Protein AF-A0A6M3IL89-F1 (afdb_monomer_lite)

Organism: NCBI:txid1070528

Structure (mmCIF, N/CA/C/O backbone):
data_AF-A0A6M3IL89-F1
#
_entry.id   AF-A0A6M3IL89-F1
#
loop_
_atom_site.group_PDB
_atom_site.id
_atom_site.type_symbol
_atom_site.label_atom_id
_atom_site.label_alt_id
_atom_site.label_comp_id
_atom_site.label_asym_id
_atom_site.label_entity_id
_atom_site.label_seq_id
_atom_site.pdbx_PDB_ins_code
_atom_site.Cartn_x
_atom_site.Cartn_y
_atom_site.Cartn_z
_atom_site.occupancy
_atom_site.B_iso_or_equiv
_atom_site.auth_seq_id
_atom_site.auth_comp_id
_atom_site.auth_asym_id
_atom_site.auth_atom_id
_atom_site.pdbx_PDB_model_num
ATOM 1 N N . MET A 1 1 ? -26.749 -19.164 17.429 1.00 49.47 1 MET A N 1
ATOM 2 C CA . MET A 1 1 ? -26.258 -18.960 16.052 1.00 49.47 1 MET A CA 1
ATOM 3 C C . MET A 1 1 ? -25.104 -17.977 16.119 1.00 49.47 1 MET A C 1
ATOM 5 O O . MET A 1 1 ? -25.317 -16.843 16.537 1.00 49.47 1 MET A O 1
ATOM 9 N N . ALA A 1 2 ? -23.880 -18.426 15.843 1.00 52.12 2 ALA A N 1
ATOM 10 C CA . ALA A 1 2 ? -22.746 -17.516 15.725 1.00 52.12 2 ALA A CA 1
ATOM 11 C C . ALA A 1 2 ? -22.983 -16.638 14.490 1.00 52.12 2 ALA A C 1
ATOM 13 O O . ALA A 1 2 ? -23.273 -17.164 13.418 1.00 52.12 2 ALA A O 1
ATOM 14 N N . LYS A 1 3 ? -22.923 -15.312 14.641 1.00 61.16 3 LYS A N 1
ATOM 15 C CA . LYS A 1 3 ? -22.944 -14.414 13.483 1.00 61.16 3 LYS A CA 1
ATOM 16 C C . LYS A 1 3 ? -21.646 -14.664 12.723 1.00 61.16 3 LYS A C 1
ATOM 18 O O . LYS A 1 3 ? -20.590 -14.292 13.230 1.00 61.16 3 LYS A O 1
ATOM 23 N N . LYS A 1 4 ? -21.714 -15.339 11.571 1.00 75.06 4 LYS A N 1
ATOM 24 C CA . LYS A 1 4 ? -20.566 -15.442 10.667 1.00 75.06 4 LYS A CA 1
ATOM 25 C C . LYS A 1 4 ? -20.183 -14.013 10.288 1.00 75.06 4 LYS A C 1
ATOM 27 O O . LYS A 1 4 ? -21.009 -13.256 9.784 1.00 75.06 4 LYS A O 1
ATOM 32 N N . THR A 1 5 ? -18.976 -13.604 10.649 1.00 78.62 5 THR A N 1
ATOM 33 C CA . THR A 1 5 ? -18.450 -12.295 10.281 1.00 78.62 5 THR A CA 1
ATOM 34 C C . THR A 1 5 ? -17.926 -12.395 8.859 1.00 78.62 5 THR A C 1
ATOM 36 O O . THR A 1 5 ? -16.969 -13.122 8.636 1.00 78.62 5 THR A O 1
ATOM 39 N N . VAL A 1 6 ? -18.551 -11.683 7.924 1.00 86.69 6 VAL A N 1
ATOM 40 C CA . VAL A 1 6 ? -18.068 -11.553 6.539 1.00 86.69 6 VAL A CA 1
ATOM 41 C C . VAL A 1 6 ? -16.733 -10.818 6.527 1.00 86.69 6 VAL A C 1
ATOM 43 O O . VAL A 1 6 ? -16.578 -9.851 7.284 1.00 86.69 6 VAL A O 1
ATOM 46 N N . ASP A 1 7 ? -15.784 -11.228 5.693 1.00 93.56 7 ASP A N 1
ATOM 47 C CA . ASP A 1 7 ? -14.524 -10.510 5.547 1.00 93.56 7 ASP A CA 1
ATOM 48 C C . ASP A 1 7 ? -14.707 -9.215 4.751 1.00 93.56 7 ASP A C 1
ATOM 50 O O . ASP A 1 7 ? -15.444 -9.137 3.774 1.00 93.56 7 ASP A O 1
ATOM 54 N N . PHE A 1 8 ? -14.051 -8.140 5.195 1.00 92.00 8 PHE A N 1
ATOM 55 C CA . PHE A 1 8 ? -14.247 -6.818 4.585 1.00 92.00 8 PHE A CA 1
ATOM 56 C C . PHE A 1 8 ? -13.765 -6.773 3.128 1.00 92.00 8 PHE A C 1
ATOM 58 O O . PHE A 1 8 ? -14.339 -6.056 2.316 1.00 92.00 8 PHE A O 1
ATOM 65 N N . LYS A 1 9 ? -12.743 -7.569 2.794 1.00 93.44 9 LYS A N 1
ATOM 66 C CA . LYS A 1 9 ? -12.250 -7.718 1.420 1.00 93.44 9 LYS A CA 1
ATOM 67 C C . LYS A 1 9 ? -13.291 -8.381 0.515 1.00 93.44 9 LYS A C 1
ATOM 69 O O . LYS A 1 9 ? -13.553 -7.865 -0.564 1.00 93.44 9 LYS A O 1
ATOM 74 N N . GLU A 1 10 ? -13.924 -9.458 0.981 1.00 94.31 10 GLU A N 1
ATOM 75 C CA . GLU A 1 10 ? -14.990 -10.144 0.238 1.00 94.31 10 GLU A CA 1
ATOM 76 C C . GLU A 1 10 ? -16.178 -9.204 0.002 1.00 94.31 10 GLU A C 1
ATOM 78 O O . GLU A 1 10 ? -16.649 -9.071 -1.120 1.00 94.31 10 GLU A O 1
ATOM 83 N N . ALA A 1 11 ? -16.606 -8.463 1.031 1.00 94.38 11 ALA A N 1
ATOM 84 C CA . ALA A 1 11 ? -17.693 -7.491 0.903 1.00 94.38 11 ALA A CA 1
ATOM 85 C C . ALA A 1 11 ? -17.398 -6.387 -0.132 1.00 94.38 11 ALA A C 1
ATOM 87 O O . ALA A 1 11 ? -18.315 -5.936 -0.813 1.00 94.38 11 ALA A O 1
ATOM 88 N N . LYS A 1 12 ? -16.133 -5.962 -0.271 1.00 96.12 12 LYS A N 1
ATOM 89 C CA . LYS A 1 12 ? -15.718 -5.008 -1.312 1.00 96.12 12 LYS A CA 1
ATOM 90 C C . LYS A 1 12 ? -15.796 -5.611 -2.712 1.00 96.12 12 LYS A C 1
ATOM 92 O O . LYS A 1 12 ? -16.336 -4.949 -3.590 1.00 96.12 12 LYS A O 1
ATOM 97 N N . LYS A 1 13 ? -15.290 -6.838 -2.909 1.00 95.44 13 LYS A N 1
ATOM 98 C CA . LYS A 1 13 ? -15.376 -7.535 -4.206 1.00 95.44 13 LYS A CA 1
ATOM 99 C C . LYS A 1 13 ? -16.846 -7.672 -4.640 1.00 95.44 13 LYS A C 1
ATOM 101 O O . LYS A 1 13 ? -17.198 -7.268 -5.738 1.00 95.44 13 LYS A O 1
ATOM 106 N N . VAL A 1 14 ? -17.719 -8.104 -3.726 1.00 96.12 14 VAL A N 1
ATOM 107 C CA . VAL A 1 14 ? -19.165 -8.244 -3.988 1.00 96.12 14 VAL A CA 1
ATOM 108 C C . VAL A 1 14 ? -19.844 -6.903 -4.275 1.00 96.12 14 VAL A C 1
ATOM 110 O O . VAL A 1 14 ? -20.748 -6.837 -5.095 1.00 96.12 14 VAL A O 1
ATOM 113 N N . ALA A 1 15 ? -19.428 -5.817 -3.618 1.00 96.50 15 ALA A N 1
ATOM 114 C CA . ALA A 1 15 ? -19.984 -4.495 -3.896 1.00 96.50 15 ALA A CA 1
ATOM 115 C C . ALA A 1 15 ? -19.652 -3.998 -5.311 1.00 96.50 15 ALA A C 1
ATOM 117 O O . ALA A 1 15 ? -20.513 -3.380 -5.928 1.00 96.50 15 ALA A O 1
ATOM 118 N N . LYS A 1 16 ? -18.442 -4.278 -5.820 1.00 96.19 16 LYS A N 1
ATOM 119 C CA . LYS A 1 16 ? -18.069 -3.974 -7.211 1.00 96.19 16 LYS A CA 1
ATOM 120 C C . LYS A 1 16 ? -18.891 -4.808 -8.186 1.00 96.19 16 LYS A C 1
ATOM 122 O O . LYS A 1 16 ? -19.585 -4.239 -9.013 1.00 96.19 16 LYS A O 1
ATOM 127 N N . GLU A 1 17 ? -18.946 -6.120 -7.958 1.00 95.62 17 GLU A N 1
ATOM 128 C CA . GLU A 1 17 ? -19.741 -7.043 -8.775 1.00 95.62 17 GLU A CA 1
ATOM 129 C C . GLU A 1 17 ? -21.215 -6.610 -8.873 1.00 95.62 17 GLU A C 1
ATOM 131 O O . GLU A 1 17 ? -21.794 -6.615 -9.952 1.00 95.62 17 GLU A O 1
ATOM 136 N N . LEU A 1 18 ? -21.823 -6.167 -7.765 1.00 94.75 18 LEU A N 1
ATOM 137 C CA . LEU A 1 18 ? -23.198 -5.654 -7.780 1.00 94.75 18 LEU A CA 1
ATOM 138 C C . LEU A 1 18 ? -23.343 -4.306 -8.498 1.00 94.75 18 LEU A C 1
ATOM 140 O O . LEU A 1 18 ? -24.394 -4.060 -9.085 1.00 94.75 18 LEU A O 1
ATOM 144 N N . ASN A 1 19 ? -22.337 -3.430 -8.435 1.00 95.06 19 ASN A N 1
ATOM 145 C CA . ASN A 1 19 ? -22.356 -2.177 -9.189 1.00 95.06 19 ASN A CA 1
ATOM 146 C C . ASN A 1 19 ? -22.300 -2.456 -10.695 1.00 95.06 19 ASN A C 1
ATOM 148 O O . ASN A 1 19 ? -23.082 -1.857 -11.426 1.00 95.06 19 ASN A O 1
ATOM 152 N N . ASP A 1 20 ? -21.441 -3.386 -11.117 1.00 94.50 20 ASP A N 1
ATOM 153 C CA . ASP A 1 20 ? -21.245 -3.749 -12.524 1.00 94.50 20 ASP A CA 1
ATOM 154 C C . ASP A 1 20 ? -22.448 -4.516 -13.089 1.00 94.50 20 ASP A C 1
ATOM 156 O O . ASP A 1 20 ? -22.861 -4.294 -14.223 1.00 94.50 20 ASP A O 1
ATOM 160 N N . LEU A 1 21 ? -23.042 -5.412 -12.292 1.00 93.62 21 LEU A N 1
ATOM 161 C CA . LEU A 1 21 ? -24.176 -6.230 -12.723 1.00 93.62 21 LEU A CA 1
ATOM 162 C C . LEU A 1 21 ? -25.477 -5.426 -12.831 1.00 93.62 21 LEU A C 1
ATOM 164 O O . LEU A 1 21 ? -26.295 -5.686 -13.710 1.00 93.62 21 LEU A O 1
ATOM 168 N N . MET A 1 22 ? -25.702 -4.493 -11.902 1.00 91.69 22 MET A N 1
ATOM 169 C CA . MET A 1 22 ? -26.990 -3.805 -11.760 1.00 91.69 22 MET A CA 1
ATOM 170 C C . MET A 1 22 ? -26.962 -2.334 -12.190 1.00 91.69 22 MET A C 1
ATOM 172 O O . MET A 1 22 ? -27.992 -1.668 -12.062 1.00 91.69 22 MET A O 1
ATOM 176 N N . ASP A 1 23 ? -25.814 -1.816 -12.641 1.00 92.81 23 ASP A N 1
ATOM 177 C CA . ASP A 1 23 ? -25.603 -0.404 -12.992 1.00 92.81 23 ASP A CA 1
ATOM 178 C C . ASP A 1 23 ? -26.164 0.554 -11.915 1.00 92.81 23 ASP A C 1
ATOM 180 O O . ASP A 1 23 ? -26.938 1.477 -12.192 1.00 92.81 23 ASP A O 1
ATOM 184 N N . LEU A 1 24 ? -25.843 0.294 -10.639 1.00 91.19 24 LEU A N 1
ATOM 185 C CA . LEU A 1 24 ? -26.441 1.015 -9.507 1.00 91.19 24 LEU A CA 1
ATOM 186 C C . LEU A 1 24 ? -26.101 2.517 -9.541 1.00 91.19 24 LEU A C 1
ATOM 188 O O . LEU A 1 24 ? -24.934 2.897 -9.472 1.00 91.19 24 LEU A O 1
ATOM 192 N N . ASP A 1 25 ? -27.128 3.378 -9.527 1.00 89.56 25 ASP A N 1
ATOM 193 C CA . ASP A 1 25 ? -26.991 4.837 -9.383 1.00 89.56 25 ASP A CA 1
ATOM 194 C C . ASP A 1 25 ? -27.765 5.354 -8.144 1.00 89.56 25 ASP A C 1
ATOM 196 O O . ASP A 1 25 ? -29.004 5.381 -8.149 1.00 89.56 25 ASP A O 1
ATOM 200 N N . PRO A 1 26 ? -27.082 5.761 -7.049 1.00 90.06 26 PRO A N 1
ATOM 201 C CA . PRO A 1 26 ? -25.628 5.859 -6.896 1.00 90.06 26 PRO A CA 1
ATOM 202 C C . PRO A 1 26 ? -24.955 4.509 -6.606 1.00 90.06 26 PRO A C 1
ATOM 204 O O . PRO A 1 26 ? -25.491 3.690 -5.853 1.00 90.06 26 PRO A O 1
ATOM 207 N N . ALA A 1 27 ? -23.732 4.339 -7.114 1.00 95.38 27 ALA A N 1
ATOM 208 C CA . ALA A 1 27 ? -22.911 3.156 -6.877 1.00 95.38 27 ALA A CA 1
ATOM 209 C C . ALA A 1 27 ? -22.608 2.941 -5.383 1.00 95.38 27 ALA A C 1
ATOM 211 O O . ALA A 1 27 ? -22.459 3.887 -4.594 1.00 95.38 27 ALA A O 1
ATOM 212 N N . ILE A 1 28 ? -22.470 1.675 -4.986 1.00 94.50 28 ILE A N 1
ATOM 213 C CA . ILE A 1 28 ? -22.068 1.296 -3.633 1.00 94.50 28 ILE A CA 1
ATOM 214 C C . ILE A 1 28 ? -20.623 1.739 -3.418 1.00 94.50 28 ILE A C 1
ATOM 216 O O . ILE A 1 28 ? -19.694 1.247 -4.057 1.00 94.50 28 ILE A O 1
ATOM 220 N N . LYS A 1 29 ? -20.416 2.641 -2.458 1.00 95.62 29 LYS A N 1
ATOM 221 C CA . LYS A 1 29 ? -19.081 3.124 -2.098 1.00 95.62 29 LYS A CA 1
ATOM 222 C C . LYS A 1 29 ? -18.306 2.025 -1.379 1.00 95.62 29 LYS A C 1
ATOM 224 O O . LYS A 1 29 ? -18.664 1.663 -0.261 1.00 95.62 29 LYS A O 1
ATOM 229 N N . VAL A 1 30 ? -17.218 1.533 -1.966 1.00 93.50 30 VAL A N 1
ATOM 230 C CA . VAL A 1 30 ? -16.356 0.504 -1.348 1.00 93.50 30 VAL A CA 1
ATOM 231 C C . VAL A 1 30 ? -15.459 1.053 -0.235 1.00 93.50 30 VAL A C 1
ATOM 233 O O . VAL A 1 30 ? -14.959 0.295 0.593 1.00 93.50 30 VAL A O 1
ATOM 236 N N . THR A 1 31 ? -15.267 2.370 -0.171 1.00 92.25 31 THR A N 1
ATOM 237 C CA . THR A 1 31 ? -14.406 3.045 0.817 1.00 92.25 31 THR A CA 1
ATOM 238 C C . THR A 1 31 ? -15.062 3.219 2.189 1.00 92.25 31 THR A C 1
ATOM 240 O O . THR A 1 31 ? -14.385 3.551 3.162 1.00 92.25 31 THR A O 1
ATOM 243 N N . GLN A 1 32 ? -16.370 2.972 2.301 1.00 92.19 32 GLN A N 1
ATOM 244 C CA . GLN A 1 32 ? -17.102 3.154 3.553 1.00 92.19 32 GLN A CA 1
ATOM 245 C C . GLN A 1 32 ? -16.805 2.058 4.592 1.00 92.19 32 GLN A C 1
ATOM 247 O O . GLN A 1 32 ? -16.271 0.988 4.293 1.00 92.19 32 GLN A O 1
ATOM 252 N N . GLY A 1 33 ? -17.171 2.321 5.849 1.00 93.81 33 GLY A N 1
ATOM 253 C CA . GLY A 1 33 ? -16.990 1.363 6.938 1.00 93.81 33 GLY A CA 1
ATOM 254 C C . GLY A 1 33 ? -17.770 0.062 6.712 1.00 93.81 33 GLY A C 1
ATOM 255 O O . GLY A 1 33 ? -18.850 0.062 6.126 1.00 93.81 33 GLY A O 1
ATOM 256 N N . LYS A 1 34 ? -17.250 -1.055 7.240 1.00 92.38 34 LYS A N 1
ATOM 257 C CA . LYS A 1 34 ? -17.831 -2.407 7.095 1.00 92.38 34 LYS A CA 1
ATOM 258 C C . LYS A 1 34 ? -19.333 -2.475 7.392 1.00 92.38 34 LYS A C 1
ATOM 260 O O . LYS A 1 34 ? -20.067 -3.173 6.699 1.00 92.38 34 LYS A O 1
ATOM 265 N N . ASP A 1 35 ? -19.788 -1.774 8.426 1.00 93.38 35 ASP A N 1
ATOM 266 C CA . ASP A 1 35 ? -21.198 -1.784 8.820 1.00 93.38 35 ASP A CA 1
ATOM 267 C C . ASP A 1 35 ? -22.102 -1.066 7.813 1.00 93.38 35 ASP A C 1
ATOM 269 O O . ASP A 1 35 ? -23.240 -1.490 7.618 1.00 93.38 35 ASP A O 1
ATOM 273 N N . ASP A 1 36 ? -21.620 0.002 7.179 1.00 95.56 36 ASP A N 1
ATOM 274 C CA . ASP A 1 36 ? -22.390 0.754 6.187 1.00 95.56 36 ASP A CA 1
ATOM 275 C C . ASP A 1 36 ? -22.360 0.051 4.827 1.00 95.56 36 ASP A C 1
ATOM 277 O O . ASP A 1 36 ? -23.415 -0.131 4.221 1.00 95.56 36 ASP A O 1
ATOM 281 N N . LEU A 1 37 ? -21.210 -0.524 4.452 1.00 95.38 37 LEU A N 1
ATOM 282 C CA . LEU A 1 37 ? -21.082 -1.386 3.276 1.00 95.38 37 LEU A CA 1
ATOM 283 C C . LEU A 1 37 ? -22.073 -2.559 3.338 1.00 95.38 37 LEU A C 1
ATOM 285 O O . LEU A 1 37 ? -22.815 -2.803 2.394 1.00 95.38 37 LEU A O 1
ATOM 289 N N . ASN A 1 38 ? -22.172 -3.235 4.487 1.00 93.75 38 ASN A N 1
ATOM 290 C CA . ASN A 1 38 ? -23.130 -4.328 4.677 1.00 93.75 38 ASN A CA 1
ATOM 291 C C . ASN A 1 38 ? -24.597 -3.872 4.586 1.00 93.75 38 ASN A C 1
ATOM 293 O O . ASN A 1 38 ? -25.453 -4.649 4.159 1.00 93.75 38 ASN A O 1
ATOM 297 N N . LYS A 1 39 ? -24.922 -2.642 5.010 1.00 95.25 39 LYS A N 1
ATOM 298 C CA . LYS A 1 39 ? -26.283 -2.100 4.861 1.00 95.25 39 LYS A CA 1
ATOM 299 C C . LYS A 1 39 ? -26.603 -1.836 3.399 1.00 95.25 39 LYS A C 1
ATOM 301 O O . LYS A 1 39 ? -27.725 -2.120 2.991 1.00 95.25 39 LYS A O 1
ATOM 306 N N . ASP A 1 40 ? -25.657 -1.297 2.642 1.00 96.44 40 ASP A N 1
ATOM 307 C CA . ASP A 1 40 ? -25.861 -0.982 1.230 1.00 96.44 40 ASP A CA 1
ATOM 308 C C . ASP A 1 40 ? -25.914 -2.248 0.376 1.00 96.44 40 ASP A C 1
ATOM 310 O O . ASP A 1 40 ? -26.862 -2.394 -0.389 1.00 96.44 40 ASP A O 1
ATOM 314 N N . LEU A 1 41 ? -25.039 -3.230 0.627 1.00 95.75 41 LEU A N 1
ATOM 315 C CA . LEU A 1 41 ? -25.140 -4.575 0.046 1.00 95.75 41 LEU A CA 1
ATOM 316 C C . LEU A 1 41 ? -26.518 -5.195 0.297 1.00 95.75 41 LEU A C 1
ATOM 318 O O . LEU A 1 41 ? -27.131 -5.757 -0.602 1.00 95.75 41 LEU A O 1
ATOM 322 N N . LYS A 1 42 ? -27.054 -5.050 1.515 1.00 95.50 42 LYS A N 1
ATOM 323 C CA . LYS A 1 42 ? -28.384 -5.565 1.852 1.00 95.50 42 LYS A CA 1
ATOM 324 C C . LYS A 1 42 ? -29.521 -4.832 1.134 1.00 95.50 42 LYS A C 1
ATOM 326 O O . LYS A 1 42 ? -30.548 -5.449 0.869 1.00 95.50 42 LYS A O 1
ATOM 331 N N . LYS A 1 43 ? -29.376 -3.530 0.863 1.00 95.25 43 LYS A N 1
ATOM 332 C CA . LYS A 1 43 ? -30.353 -2.768 0.068 1.00 95.25 43 LYS A CA 1
ATOM 333 C C . LYS A 1 43 ? -30.286 -3.181 -1.398 1.00 95.25 43 LYS A C 1
ATOM 335 O O . LYS A 1 43 ? -31.332 -3.474 -1.959 1.00 95.25 43 LYS A O 1
ATOM 340 N N . ALA A 1 44 ? -29.082 -3.232 -1.970 1.00 95.31 44 ALA A N 1
ATOM 341 C CA . ALA A 1 44 ? -28.837 -3.640 -3.351 1.00 95.31 44 ALA A CA 1
ATOM 342 C C . ALA A 1 44 ? -29.370 -5.050 -3.606 1.00 95.31 44 ALA A C 1
ATOM 344 O O . ALA A 1 44 ? -30.128 -5.269 -4.541 1.00 95.31 44 ALA A O 1
ATOM 345 N N . ALA A 1 45 ? -29.119 -5.972 -2.677 1.00 94.31 45 ALA A N 1
ATOM 346 C CA . ALA A 1 45 ? -29.612 -7.331 -2.802 1.00 94.31 45 ALA A CA 1
ATOM 347 C C . ALA A 1 45 ? -31.140 -7.473 -2.703 1.00 94.31 45 ALA A C 1
ATOM 349 O O . ALA A 1 45 ? -31.676 -8.526 -3.023 1.00 94.31 45 ALA A O 1
ATOM 350 N N . GLY A 1 46 ? -31.856 -6.431 -2.268 1.00 93.31 46 GLY A N 1
ATOM 351 C CA . GLY A 1 46 ? -33.317 -6.381 -2.344 1.00 93.31 46 GLY A CA 1
ATOM 352 C C . GLY A 1 46 ? -33.856 -6.087 -3.747 1.00 93.31 46 GLY A C 1
ATOM 353 O O . GLY A 1 46 ? -35.063 -6.200 -3.948 1.00 93.31 46 GLY A O 1
ATOM 354 N N . PHE A 1 47 ? -32.990 -5.692 -4.681 1.00 93.56 47 PHE A N 1
ATOM 355 C CA . PHE A 1 47 ? -33.321 -5.454 -6.086 1.00 93.56 47 PHE A CA 1
ATOM 356 C C . PHE A 1 47 ? -32.911 -6.613 -7.000 1.00 93.56 47 PHE A C 1
ATOM 358 O O . PHE A 1 47 ? -33.283 -6.587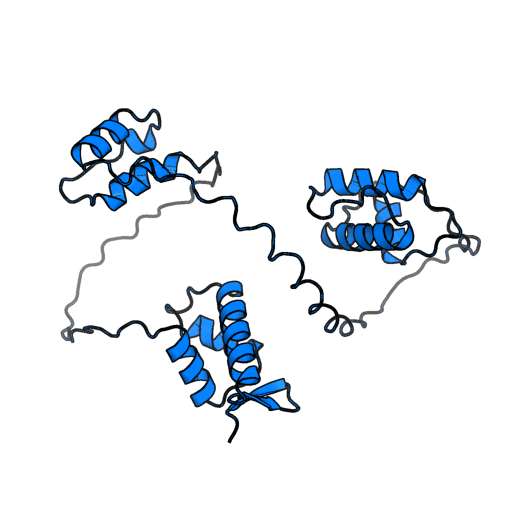 -8.165 1.00 93.56 47 PHE A O 1
ATOM 365 N N . LEU A 1 48 ? -32.162 -7.594 -6.484 1.00 92.00 48 LEU A N 1
ATOM 366 C CA . LEU A 1 48 ? -31.754 -8.771 -7.246 1.00 92.00 48 LEU A CA 1
ATOM 367 C C . LEU A 1 48 ? -32.959 -9.662 -7.549 1.00 92.00 48 LEU A C 1
ATOM 369 O O . LEU A 1 48 ? -33.749 -9.989 -6.656 1.00 92.00 48 LEU A O 1
ATOM 373 N N . GLU A 1 49 ? -33.061 -10.094 -8.798 1.00 89.75 49 GLU A N 1
ATOM 374 C CA . GLU A 1 49 ? -33.978 -11.134 -9.234 1.00 89.75 49 GLU A CA 1
ATOM 375 C C . GLU A 1 49 ? -33.297 -12.513 -9.124 1.00 89.75 49 GLU A C 1
ATOM 377 O O . GLU A 1 49 ? -32.081 -12.625 -9.269 1.00 89.75 49 GLU A O 1
ATOM 382 N N . PRO A 1 50 ? -34.044 -13.608 -8.888 1.00 85.44 50 PRO A N 1
ATOM 383 C CA . PRO A 1 50 ? -33.462 -14.956 -8.828 1.00 85.44 50 PRO A CA 1
ATOM 384 C C . PRO A 1 50 ? -32.758 -15.392 -10.124 1.00 85.44 50 PRO A C 1
ATOM 386 O O . PRO A 1 50 ? -31.955 -16.323 -10.109 1.00 85.44 50 PRO A O 1
ATOM 389 N N . SER A 1 51 ? -33.084 -14.743 -11.245 1.00 86.19 51 SER A N 1
ATOM 390 C CA . SER A 1 51 ? -32.442 -14.942 -12.545 1.00 86.19 51 SER A CA 1
ATOM 391 C C . SER A 1 51 ? -31.087 -14.257 -12.681 1.00 86.19 51 SER A C 1
ATOM 393 O O . SER A 1 51 ? -30.387 -14.539 -13.649 1.00 86.19 51 SER A O 1
ATOM 395 N N . ASP A 1 52 ? -30.725 -13.364 -11.758 1.00 90.62 52 ASP A N 1
ATOM 396 C CA . ASP A 1 52 ? -29.466 -12.637 -11.837 1.00 90.62 52 ASP A CA 1
ATOM 397 C C . ASP A 1 52 ? -28.287 -13.576 -11.546 1.00 90.62 52 ASP A C 1
ATOM 399 O O . ASP A 1 52 ? -28.236 -14.307 -10.544 1.00 90.62 52 ASP A O 1
ATOM 403 N N . GLU A 1 53 ? -27.316 -13.567 -12.457 1.00 90.94 53 GLU A N 1
ATOM 404 C CA . GLU A 1 53 ? -26.099 -14.358 -12.340 1.00 90.94 53 GLU A CA 1
ATOM 405 C C . GLU A 1 53 ? -25.144 -13.670 -11.361 1.00 90.94 53 GLU A C 1
ATOM 407 O O . GLU A 1 53 ? -24.621 -12.592 -11.619 1.00 90.94 53 GLU A O 1
ATOM 412 N N . LEU A 1 54 ? -24.933 -14.310 -10.212 1.00 91.44 54 LEU A N 1
ATOM 413 C CA . LEU A 1 54 ? -24.033 -13.849 -9.157 1.00 91.44 54 LEU A CA 1
ATOM 414 C C . LEU A 1 54 ? -22.977 -14.907 -8.906 1.00 91.44 54 LEU A C 1
ATOM 416 O O . LEU A 1 54 ? -23.292 -16.103 -8.855 1.00 91.44 54 LEU A O 1
ATOM 420 N N . SER A 1 55 ? -21.755 -14.464 -8.637 1.00 92.56 55 SER A N 1
ATOM 421 C CA . SER A 1 55 ? -20.666 -15.329 -8.219 1.00 92.56 55 SER A CA 1
ATOM 422 C C . SER A 1 55 ? -21.037 -16.123 -6.960 1.00 92.56 55 SER A C 1
ATOM 424 O O . SER A 1 55 ? -21.777 -15.672 -6.075 1.00 92.56 55 SER A O 1
ATOM 426 N N . LYS A 1 56 ? -20.474 -17.333 -6.829 1.00 91.38 56 LYS A N 1
ATOM 427 C CA . LYS A 1 56 ? -20.648 -18.175 -5.627 1.00 91.38 56 LYS A CA 1
ATOM 428 C C . LYS A 1 56 ? -20.243 -17.425 -4.351 1.00 91.38 56 LYS A C 1
ATOM 430 O O . LYS A 1 56 ? -20.850 -17.602 -3.293 1.00 91.38 56 LYS A O 1
ATOM 435 N N . MET A 1 57 ? -19.235 -16.558 -4.461 1.00 90.31 57 MET A N 1
ATOM 436 C CA . MET A 1 57 ? -18.783 -15.685 -3.381 1.00 90.31 57 MET A CA 1
ATOM 437 C C . MET A 1 57 ? -19.857 -14.656 -3.005 1.00 90.31 57 MET A C 1
ATOM 439 O O . MET A 1 57 ? -20.191 -14.553 -1.823 1.00 90.31 57 MET A O 1
ATOM 443 N N . ALA A 1 58 ? -20.441 -13.942 -3.974 1.00 93.94 58 ALA A N 1
ATOM 444 C CA . ALA A 1 58 ? -21.507 -12.971 -3.730 1.00 93.94 58 ALA A CA 1
ATOM 445 C C . ALA A 1 58 ? -22.711 -13.606 -3.030 1.00 93.94 58 ALA A C 1
ATOM 447 O O . ALA A 1 58 ? -23.149 -13.106 -1.989 1.00 93.94 58 ALA A O 1
ATOM 448 N N . ARG A 1 59 ? -23.175 -14.769 -3.504 1.00 91.81 59 ARG A N 1
ATOM 449 C CA . ARG A 1 59 ? -24.274 -15.519 -2.867 1.00 91.81 59 ARG A CA 1
ATOM 450 C C . ARG A 1 59 ? -23.952 -15.885 -1.417 1.00 91.81 59 ARG A C 1
ATOM 452 O O . ARG A 1 59 ? -24.763 -15.650 -0.516 1.00 91.81 59 ARG A O 1
ATOM 459 N N . ARG A 1 60 ? -22.737 -16.380 -1.154 1.00 90.56 60 ARG A N 1
ATOM 460 C CA . ARG A 1 60 ? -22.271 -16.730 0.200 1.00 90.56 60 ARG A CA 1
ATOM 461 C C . ARG A 1 60 ? -22.218 -15.513 1.128 1.00 90.56 60 ARG A C 1
ATOM 463 O O . ARG A 1 60 ? -22.659 -15.601 2.277 1.00 90.56 60 ARG A O 1
ATOM 470 N N . VAL A 1 61 ? -21.697 -14.385 0.648 1.00 92.38 61 VAL A N 1
ATOM 471 C CA . VAL A 1 61 ? -21.585 -13.134 1.413 1.00 92.38 61 VAL A CA 1
ATOM 472 C C . VAL A 1 61 ? -22.967 -12.556 1.724 1.00 92.38 61 VAL A C 1
ATOM 474 O O . VAL A 1 61 ? -23.251 -12.236 2.881 1.00 92.38 61 VAL A O 1
ATOM 477 N N . LEU A 1 62 ? -23.858 -12.483 0.734 1.00 92.88 62 LEU A N 1
ATOM 478 C CA . LEU A 1 62 ? -25.228 -11.994 0.906 1.00 92.88 62 LEU A CA 1
ATOM 479 C C . LEU A 1 62 ? -26.019 -12.871 1.888 1.00 92.88 62 LEU A C 1
ATOM 481 O O . LEU A 1 62 ? -26.669 -12.350 2.802 1.00 92.88 62 LEU A O 1
ATOM 485 N N . THR A 1 63 ? -25.859 -14.192 1.800 1.00 91.06 63 THR A N 1
ATOM 486 C CA . THR A 1 63 ? -26.440 -15.149 2.753 1.00 91.06 63 THR A CA 1
ATOM 487 C C . THR A 1 63 ? -25.906 -14.933 4.171 1.00 91.06 63 THR A C 1
ATOM 489 O O . THR A 1 63 ? -26.673 -14.915 5.137 1.00 91.06 63 THR A O 1
ATOM 492 N N . ALA A 1 64 ? -24.603 -14.678 4.331 1.00 91.56 64 ALA A N 1
ATOM 493 C CA . ALA A 1 64 ? -23.999 -14.384 5.633 1.00 91.56 64 ALA A CA 1
ATOM 494 C C . ALA A 1 64 ? -24.493 -13.055 6.247 1.00 91.56 64 ALA A C 1
ATOM 496 O O . ALA A 1 64 ? -24.598 -12.945 7.472 1.00 91.56 64 ALA A O 1
ATOM 497 N N . ILE A 1 65 ? -24.858 -12.071 5.416 1.00 91.00 65 ILE A N 1
ATOM 498 C CA . ILE A 1 65 ? -25.495 -10.801 5.827 1.00 91.00 65 ILE A CA 1
ATOM 499 C C . ILE A 1 65 ? -26.999 -10.998 6.147 1.00 91.00 65 ILE A C 1
ATOM 501 O O . ILE A 1 65 ? -27.658 -10.132 6.743 1.00 91.00 65 ILE A O 1
ATOM 505 N N . GLY A 1 66 ? -27.544 -12.177 5.836 1.00 89.88 66 GLY A N 1
ATOM 506 C CA . GLY A 1 66 ? -28.927 -12.562 6.095 1.00 89.88 66 GLY A CA 1
ATOM 507 C C . GLY A 1 66 ? -29.893 -12.108 5.004 1.00 89.88 66 GLY A C 1
ATOM 508 O O . GLY A 1 66 ? -31.043 -11.789 5.316 1.00 89.88 66 GLY A O 1
ATOM 509 N N . VAL A 1 67 ? -29.422 -12.015 3.761 1.00 89.81 67 VAL A N 1
ATOM 510 C CA . VAL A 1 67 ? -30.269 -11.942 2.567 1.00 89.81 67 VAL A CA 1
ATOM 511 C C . VAL A 1 67 ? -30.647 -13.371 2.185 1.00 89.81 67 VAL A C 1
ATOM 513 O O . VAL A 1 67 ? -29.794 -14.252 2.186 1.00 89.81 67 VAL A O 1
ATOM 516 N N . LYS A 1 68 ? -31.929 -13.614 1.913 1.00 86.50 68 LYS A N 1
ATOM 517 C CA . LYS A 1 68 ? -32.393 -14.891 1.369 1.00 86.50 68 LYS A CA 1
ATOM 518 C C . LYS A 1 68 ? -32.445 -14.747 -0.143 1.00 86.50 68 LYS A C 1
ATOM 520 O O . LYS A 1 68 ? -33.311 -14.027 -0.629 1.00 86.50 68 LYS A O 1
ATOM 525 N N . LEU A 1 69 ? -31.504 -15.369 -0.835 1.00 82.94 69 LEU A N 1
ATOM 526 C CA . LEU A 1 69 ? -31.591 -15.580 -2.272 1.00 82.94 69 LEU A CA 1
ATOM 527 C C . LEU A 1 69 ? -32.290 -16.930 -2.447 1.00 82.94 69 LEU A C 1
ATOM 529 O O . LEU A 1 69 ? -31.920 -17.888 -1.773 1.00 82.94 69 LEU A O 1
ATOM 533 N N . GLU A 1 70 ? -33.361 -16.981 -3.233 1.00 75.00 70 GLU A N 1
ATOM 534 C CA . GLU A 1 70 ? -33.947 -18.263 -3.630 1.00 75.00 70 GLU A CA 1
ATOM 535 C C . GLU A 1 70 ? -32.985 -18.870 -4.650 1.00 75.00 70 GLU A C 1
ATOM 537 O O . GLU A 1 70 ? -32.922 -18.405 -5.788 1.00 75.00 70 GLU A O 1
ATOM 542 N N . ASP A 1 71 ? -32.164 -19.830 -4.220 1.00 68.25 71 ASP A N 1
ATOM 543 C CA . ASP A 1 71 ? -31.287 -20.551 -5.133 1.00 68.25 71 ASP A CA 1
ATOM 544 C C . ASP A 1 71 ? -32.167 -21.427 -6.045 1.00 68.25 71 ASP A C 1
ATOM 546 O O . ASP A 1 71 ? -32.895 -22.289 -5.547 1.00 68.25 71 ASP A O 1
ATOM 550 N N . PRO A 1 72 ? -32.139 -21.227 -7.378 1.00 60.50 72 PRO A N 1
ATOM 551 C CA . PRO A 1 72 ? -32.975 -21.995 -8.302 1.00 60.50 72 PRO A CA 1
ATOM 552 C C . PRO A 1 72 ? -32.601 -23.488 -8.367 1.00 60.50 72 PRO A C 1
ATOM 554 O O . PRO A 1 72 ? -33.346 -24.264 -8.960 1.00 60.50 72 PRO A O 1
ATOM 557 N N . ASP A 1 73 ? -31.484 -23.883 -7.748 1.00 61.28 73 ASP A N 1
ATOM 558 C CA . ASP A 1 73 ? -30.942 -25.246 -7.753 1.00 61.28 73 ASP A CA 1
ATOM 559 C C . ASP A 1 73 ? -31.157 -26.014 -6.427 1.00 61.28 73 ASP A 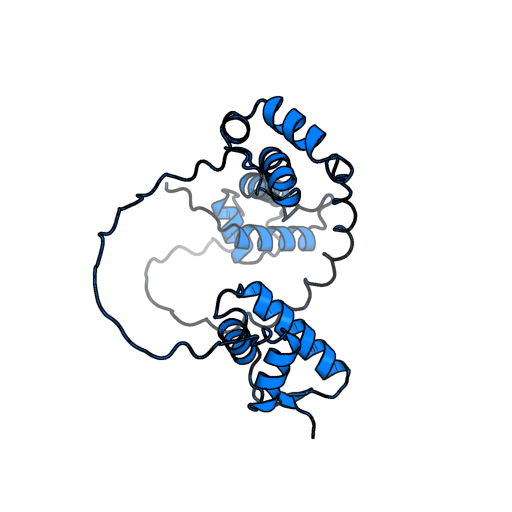C 1
ATOM 561 O O . ASP A 1 73 ? -30.709 -27.151 -6.298 1.00 61.28 73 ASP A O 1
ATOM 565 N N . GLU A 1 74 ? -31.852 -25.451 -5.429 1.00 54.62 74 GLU A N 1
ATOM 566 C CA . GLU A 1 74 ? -32.005 -26.063 -4.090 1.00 54.62 74 GLU A CA 1
ATOM 567 C C . GLU A 1 74 ? -33.180 -27.072 -3.987 1.00 54.62 74 GLU A C 1
ATOM 569 O O . GLU A 1 74 ? -33.898 -27.121 -2.989 1.00 54.62 74 GLU A O 1
ATOM 574 N N . ASP A 1 75 ? -33.381 -27.896 -5.023 1.00 49.75 75 ASP A N 1
ATOM 575 C CA . ASP A 1 75 ? -34.342 -29.020 -5.040 1.00 49.75 75 ASP A CA 1
ATOM 576 C C . ASP A 1 75 ? -33.638 -30.383 -5.260 1.00 49.75 75 ASP A C 1
ATOM 578 O O . ASP A 1 75 ? -34.226 -31.337 -5.774 1.00 49.75 75 ASP A O 1
ATOM 582 N N . GLU A 1 76 ? -32.372 -30.508 -4.840 1.00 43.12 76 GLU A N 1
ATOM 583 C CA . GLU A 1 76 ? -31.724 -31.803 -4.586 1.00 43.12 76 GLU A CA 1
ATOM 584 C C . GLU A 1 76 ? -31.238 -31.878 -3.124 1.00 43.12 76 GLU A C 1
ATOM 586 O O . GLU A 1 76 ? -30.571 -30.963 -2.642 1.00 43.12 76 GLU A O 1
ATOM 591 N N . PRO A 1 77 ? -31.621 -32.928 -2.372 1.00 46.19 77 PRO A N 1
ATOM 592 C CA . PRO A 1 77 ? -31.455 -32.972 -0.925 1.00 46.19 77 PRO A CA 1
ATOM 593 C C . PRO A 1 77 ? -29.992 -33.106 -0.491 1.00 46.19 77 PRO A C 1
ATOM 595 O O . PRO A 1 77 ? -29.232 -33.889 -1.055 1.00 46.19 77 PRO A O 1
ATOM 598 N N . GLU A 1 78 ? -29.673 -32.387 0.591 1.00 48.62 78 GLU A N 1
ATOM 599 C CA . GLU A 1 78 ? -28.484 -32.517 1.438 1.00 48.62 78 GLU A CA 1
ATOM 600 C C . GLU A 1 78 ? -28.105 -33.993 1.691 1.00 48.62 78 GLU A C 1
ATOM 602 O O . GLU A 1 78 ? -28.754 -34.678 2.486 1.00 48.62 78 GLU A O 1
ATOM 607 N N . GLU A 1 79 ? -27.019 -34.475 1.080 1.00 44.03 79 GLU A N 1
ATOM 608 C CA . GLU A 1 79 ? -26.225 -35.566 1.654 1.00 44.03 79 GLU A CA 1
ATOM 609 C C . GLU A 1 79 ? -25.018 -34.971 2.390 1.00 44.03 79 GLU A C 1
ATOM 611 O O . GLU A 1 79 ? -24.143 -34.324 1.814 1.00 44.03 79 GLU A O 1
ATOM 616 N N . GLU A 1 80 ? -25.031 -35.168 3.710 1.00 45.06 80 GLU A N 1
ATOM 617 C CA . GLU A 1 80 ? -23.902 -34.985 4.616 1.00 45.06 80 GLU A CA 1
ATOM 618 C C . GLU A 1 80 ? -22.715 -35.890 4.237 1.00 45.06 80 GLU A C 1
ATOM 620 O O . GLU A 1 80 ? -22.909 -37.059 3.924 1.00 45.06 80 GLU A O 1
ATOM 625 N N . GLU A 1 81 ? -21.512 -35.338 4.435 1.00 36.12 81 GLU A N 1
ATOM 626 C CA . GLU A 1 81 ? -20.186 -35.949 4.683 1.00 36.12 81 GLU A CA 1
ATOM 627 C C . GLU A 1 81 ? -19.146 -35.473 3.656 1.00 36.12 81 GLU A C 1
ATOM 629 O O . GLU A 1 81 ? -19.229 -35.753 2.471 1.00 36.12 81 GLU A O 1
ATOM 634 N N . ALA A 1 82 ? -18.281 -34.525 4.019 1.00 40.31 82 ALA A N 1
ATOM 635 C CA . ALA A 1 82 ? -17.073 -34.671 4.840 1.00 40.31 82 ALA A CA 1
ATOM 636 C C . ALA A 1 82 ? -15.823 -34.956 3.987 1.00 40.31 82 ALA A C 1
ATOM 638 O O . ALA A 1 82 ? -15.794 -35.875 3.182 1.00 40.31 82 ALA A O 1
ATOM 639 N N . GLU A 1 83 ? -14.790 -34.172 4.300 1.00 39.03 83 GLU A N 1
ATOM 640 C CA . GLU A 1 83 ? -13.365 -34.369 4.007 1.00 39.03 83 GLU A CA 1
ATOM 641 C C . GLU A 1 83 ? -12.800 -34.024 2.613 1.00 39.03 83 GLU A C 1
ATOM 643 O O . GLU A 1 83 ? -13.253 -34.473 1.571 1.00 39.03 83 GLU A O 1
ATOM 648 N N . GLU A 1 84 ? -11.721 -33.233 2.705 1.00 41.09 84 GLU A N 1
ATOM 649 C CA . GLU A 1 84 ? -10.544 -33.163 1.829 1.00 41.09 84 GLU A CA 1
ATOM 650 C C . GLU A 1 84 ? -10.699 -32.699 0.370 1.00 41.09 84 GLU A C 1
ATOM 652 O O . GLU A 1 84 ? -10.939 -33.476 -0.546 1.00 41.09 84 GLU A O 1
ATOM 657 N N . ALA A 1 85 ? -10.385 -31.415 0.167 1.00 37.84 85 ALA A N 1
ATOM 658 C CA . ALA A 1 85 ? -9.517 -30.935 -0.915 1.00 37.84 85 ALA A CA 1
ATOM 659 C C . ALA A 1 85 ? -8.951 -29.562 -0.490 1.00 37.84 85 ALA A C 1
ATOM 661 O O . ALA A 1 85 ? -9.569 -28.519 -0.683 1.00 37.84 85 ALA A O 1
ATOM 662 N N . GLU A 1 86 ? -7.906 -29.555 0.346 1.00 40.44 86 GLU A N 1
ATOM 663 C CA . GLU A 1 86 ? -6.596 -29.028 -0.070 1.00 40.44 86 GLU A CA 1
ATOM 664 C C . GLU A 1 86 ? -6.329 -29.249 -1.566 1.00 40.44 86 GLU A C 1
ATOM 666 O O . GLU A 1 86 ? -6.223 -30.390 -1.992 1.00 40.44 86 GLU A O 1
ATOM 671 N N . GLU A 1 87 ? -6.246 -28.142 -2.310 1.00 38.00 87 GLU A N 1
ATOM 672 C CA . GLU A 1 87 ? -5.556 -27.905 -3.597 1.00 38.00 87 GLU A CA 1
ATOM 673 C C . GLU A 1 87 ? -6.423 -27.025 -4.505 1.00 38.00 87 GLU A C 1
ATOM 675 O O . GLU A 1 87 ? -7.197 -27.519 -5.312 1.00 38.00 87 GLU A O 1
ATOM 680 N N . GLU A 1 88 ? -6.293 -25.709 -4.330 1.00 37.09 88 GLU A N 1
ATOM 681 C CA . GLU A 1 88 ? -6.401 -24.688 -5.387 1.00 37.09 88 GLU A CA 1
ATOM 682 C C . GLU A 1 88 ? -5.866 -23.367 -4.786 1.00 37.09 88 GLU A C 1
ATOM 684 O O . GLU A 1 88 ? -6.583 -22.409 -4.510 1.00 37.09 88 GLU A O 1
ATOM 689 N N . GLU A 1 89 ? -4.569 -23.376 -4.454 1.00 42.00 89 GLU A N 1
ATOM 690 C CA . GLU A 1 89 ? -3.734 -22.169 -4.494 1.00 42.00 89 GLU A CA 1
ATOM 691 C C . GLU A 1 89 ? -3.089 -22.134 -5.888 1.00 42.00 89 GLU A C 1
ATOM 693 O O . GLU A 1 89 ? -2.729 -23.188 -6.401 1.00 42.00 89 GLU A O 1
ATOM 698 N N . GLU A 1 90 ? -2.901 -20.930 -6.435 1.00 37.81 90 GLU A N 1
ATOM 699 C CA . GLU A 1 90 ? -2.311 -20.606 -7.751 1.00 37.81 90 GLU A CA 1
ATOM 700 C C . GLU A 1 90 ? -3.293 -20.422 -8.920 1.00 37.81 90 GLU A C 1
ATOM 702 O O . GLU A 1 90 ? -3.171 -21.090 -9.933 1.00 37.81 90 GLU A O 1
ATOM 707 N N . GLU A 1 91 ? -4.208 -19.447 -8.827 1.00 37.12 91 GLU A N 1
ATOM 708 C CA . GLU A 1 91 ? -4.697 -18.693 -10.005 1.00 37.12 91 GLU A CA 1
ATOM 709 C C . GLU A 1 91 ? -5.380 -17.363 -9.571 1.00 37.12 91 GLU A C 1
ATOM 711 O O . GLU A 1 91 ? -6.549 -17.109 -9.822 1.00 37.12 91 GLU A O 1
ATOM 716 N N . GLU A 1 92 ? -4.664 -16.485 -8.853 1.00 35.28 92 GLU A N 1
ATOM 717 C CA . GLU A 1 92 ? -5.029 -15.055 -8.682 1.00 35.28 92 GLU A CA 1
ATOM 718 C C . GLU A 1 92 ? -3.723 -14.219 -8.584 1.00 35.28 92 GLU A C 1
ATOM 720 O O . GLU A 1 92 ? -3.419 -13.637 -7.544 1.00 35.28 92 GLU A O 1
ATOM 725 N N . GLU A 1 93 ? -2.886 -14.185 -9.633 1.00 35.41 93 GLU A N 1
ATOM 726 C CA . GLU A 1 93 ? -1.751 -13.228 -9.726 1.00 35.41 93 GLU A CA 1
ATOM 727 C C . GLU A 1 93 ? -1.768 -12.345 -11.000 1.00 35.41 93 GLU A C 1
ATOM 729 O O . GLU A 1 93 ? -0.804 -11.618 -11.222 1.00 35.41 93 GLU A O 1
ATOM 734 N N . GLU A 1 94 ? -2.851 -12.306 -11.799 1.00 35.97 94 GLU A N 1
ATOM 735 C CA . GLU A 1 94 ? -2.896 -11.477 -13.032 1.00 35.97 94 GLU A CA 1
ATOM 736 C C . GLU A 1 94 ? -3.875 -10.282 -13.058 1.00 35.97 94 GLU A C 1
ATOM 738 O O . GLU A 1 94 ? -3.794 -9.483 -13.982 1.00 35.97 94 GLU A O 1
ATOM 743 N N . GLU A 1 95 ? -4.716 -10.037 -12.046 1.00 34.72 95 GLU A N 1
ATOM 744 C CA . GLU A 1 95 ? -5.626 -8.860 -12.046 1.00 34.72 95 GLU A CA 1
ATOM 745 C C . GLU A 1 95 ? -5.297 -7.804 -10.974 1.00 34.72 95 GLU A C 1
ATOM 747 O O . GLU A 1 95 ? -6.173 -7.179 -10.381 1.00 34.72 95 GLU A O 1
ATOM 752 N N . ALA A 1 96 ? -4.009 -7.588 -10.697 1.00 37.47 96 ALA A N 1
ATOM 753 C CA . ALA A 1 96 ? -3.553 -6.527 -9.790 1.00 37.47 96 ALA A CA 1
ATOM 754 C C . ALA A 1 96 ? -2.894 -5.328 -10.502 1.00 37.47 96 ALA A C 1
ATOM 756 O O . ALA A 1 96 ? -2.306 -4.491 -9.820 1.00 37.47 96 ALA A O 1
ATOM 757 N N . GLU A 1 97 ? -2.969 -5.229 -11.837 1.00 37.28 97 GLU A N 1
ATOM 758 C CA . GLU A 1 97 ? -2.373 -4.107 -12.593 1.00 37.28 97 GLU A CA 1
ATOM 759 C C . GLU A 1 97 ? -3.373 -3.087 -13.172 1.00 37.28 97 GLU A C 1
ATOM 761 O O . GLU A 1 97 ? -2.926 -2.033 -13.614 1.00 37.28 97 GLU A O 1
ATOM 766 N N . GLU A 1 98 ? -4.694 -3.301 -13.106 1.00 34.66 98 GLU A N 1
ATOM 767 C CA . GLU A 1 98 ? -5.682 -2.333 -13.644 1.00 34.66 98 GLU A CA 1
ATOM 768 C C . GLU A 1 98 ? -6.395 -1.448 -12.595 1.00 34.66 98 GLU A C 1
ATOM 770 O O . GLU A 1 98 ? -7.247 -0.646 -12.958 1.00 34.66 98 GLU A O 1
ATOM 775 N N . GLU A 1 99 ? -6.029 -1.498 -11.306 1.00 33.25 99 GLU A N 1
ATOM 776 C CA . GLU A 1 99 ? -6.606 -0.607 -10.267 1.00 33.25 99 GLU A CA 1
ATOM 777 C C . GLU A 1 99 ? -5.657 0.490 -9.742 1.00 33.25 99 GLU A C 1
ATOM 779 O O . GLU A 1 99 ? -5.934 1.095 -8.709 1.00 33.25 99 GLU A O 1
ATOM 784 N N . GLU A 1 100 ? -4.551 0.790 -10.433 1.00 34.56 100 GLU A N 1
ATOM 785 C CA . GLU A 1 100 ? -3.640 1.895 -10.057 1.00 34.56 100 GLU A CA 1
ATOM 786 C C . GLU A 1 100 ? -3.745 3.149 -10.957 1.00 34.56 100 GLU A C 1
ATOM 788 O O . GLU A 1 100 ? -2.906 4.036 -10.835 1.00 34.56 100 GLU A O 1
ATOM 793 N N . GLU A 1 101 ? -4.759 3.279 -11.830 1.00 36.22 101 GLU A N 1
ATOM 794 C CA . GLU A 1 101 ? -4.931 4.490 -12.672 1.00 36.22 101 GLU A CA 1
ATOM 795 C C . GLU A 1 101 ? -6.078 5.446 -12.273 1.00 36.22 101 GLU A C 1
ATOM 797 O O . GLU A 1 101 ? -6.098 6.569 -12.768 1.00 36.22 101 GLU A O 1
ATOM 802 N N . GLU A 1 102 ? -6.981 5.107 -11.340 1.00 34.78 102 GLU A N 1
ATOM 803 C CA . GLU A 1 102 ? -8.095 6.011 -10.951 1.00 34.78 102 GLU A CA 1
ATOM 804 C C . GLU A 1 102 ? -8.007 6.616 -9.531 1.00 34.78 102 GLU A C 1
ATOM 806 O O . GLU A 1 102 ? -8.955 7.250 -9.072 1.00 34.78 102 GLU A O 1
ATOM 811 N N . GLU A 1 103 ? -6.874 6.498 -8.827 1.00 34.47 103 GLU A N 1
ATOM 812 C CA . GLU A 1 103 ? -6.675 7.137 -7.504 1.00 34.47 103 GLU A CA 1
ATOM 813 C C . GLU A 1 103 ? -5.668 8.313 -7.511 1.00 34.47 103 GLU A C 1
ATOM 815 O O . GLU A 1 103 ? -5.276 8.791 -6.447 1.00 34.47 103 GLU A O 1
ATOM 820 N N . GLU A 1 104 ? -5.262 8.828 -8.684 1.00 34.75 104 GLU A N 1
ATOM 821 C CA . GLU A 1 104 ? -4.267 9.920 -8.801 1.00 34.75 104 GLU A CA 1
ATOM 822 C C . GLU A 1 104 ? -4.833 11.331 -9.091 1.00 34.75 104 GLU A C 1
ATOM 824 O O . GLU A 1 104 ? -4.050 12.260 -9.279 1.00 34.75 104 GLU A O 1
ATOM 829 N N . GLU A 1 105 ? -6.157 11.555 -9.068 1.00 34.47 105 GLU A N 1
ATOM 830 C CA . GLU A 1 105 ? -6.738 12.902 -9.299 1.00 34.47 105 GLU A CA 1
ATOM 831 C C . GLU A 1 105 ? -7.422 13.580 -8.090 1.00 34.47 105 GLU A C 1
ATOM 833 O O . GLU A 1 105 ? -7.901 14.703 -8.229 1.00 34.47 105 GLU A O 1
ATOM 838 N N . GLU A 1 106 ? -7.420 13.005 -6.878 1.00 35.09 106 GLU A N 1
ATOM 839 C CA . GLU A 1 106 ? -8.090 13.639 -5.714 1.00 35.09 106 GLU A CA 1
ATOM 840 C C . GLU A 1 106 ? -7.241 13.759 -4.429 1.00 35.09 106 GLU A C 1
ATOM 842 O O . GLU A 1 106 ? -7.772 13.834 -3.322 1.00 35.09 106 GLU A O 1
ATOM 847 N N . ALA A 1 107 ? -5.909 13.836 -4.547 1.00 36.03 107 ALA A N 1
ATOM 848 C CA . ALA A 1 107 ? -5.001 14.022 -3.401 1.00 36.03 107 ALA A CA 1
ATOM 849 C C . ALA A 1 107 ? -4.147 15.308 -3.451 1.00 36.03 107 ALA A C 1
ATOM 851 O O . ALA A 1 107 ? -3.085 15.362 -2.833 1.00 36.03 107 ALA A O 1
ATOM 852 N N . GLU A 1 108 ? -4.594 16.357 -4.152 1.00 38.25 108 GLU A N 1
ATOM 853 C CA . GLU A 1 108 ? -3.882 17.650 -4.211 1.00 38.25 108 GLU A CA 1
ATOM 854 C C . GLU A 1 108 ? -4.603 18.817 -3.500 1.00 38.25 108 GLU A C 1
ATOM 856 O O . GLU A 1 108 ? -4.226 19.972 -3.682 1.00 38.25 108 GLU A O 1
ATOM 861 N N . GLU A 1 109 ? -5.605 18.550 -2.649 1.00 37.56 109 GLU A N 1
ATOM 862 C CA . GLU A 1 109 ? -6.382 19.617 -1.980 1.00 37.56 109 GLU A CA 1
ATOM 863 C C . GLU A 1 109 ? -6.411 19.586 -0.436 1.00 37.56 109 GLU A C 1
ATOM 865 O O . GLU A 1 109 ? -7.213 20.287 0.180 1.00 37.56 109 GLU A O 1
ATOM 870 N N . GLU A 1 110 ? -5.509 18.855 0.232 1.00 40.06 110 GLU A N 1
ATOM 871 C CA . GLU A 1 110 ? -5.471 18.837 1.707 1.00 40.06 110 GLU A CA 1
ATOM 872 C C . GLU A 1 110 ? -4.051 18.906 2.303 1.00 40.06 110 GLU A C 1
ATOM 874 O O . GLU A 1 110 ? -3.663 18.046 3.081 1.00 40.06 110 GLU A O 1
ATOM 879 N N . GLU A 1 111 ? -3.253 19.939 1.990 1.00 40.00 111 GLU A N 1
ATOM 880 C CA . GLU A 1 111 ? -2.138 20.334 2.883 1.00 40.00 111 GLU A CA 1
ATOM 881 C C . GLU A 1 111 ? -1.658 21.797 2.722 1.00 40.00 111 GLU A C 1
ATOM 883 O O . GLU A 1 111 ? -0.475 22.106 2.831 1.00 40.00 111 GLU A O 1
ATOM 888 N N . GLU A 1 112 ? -2.575 22.755 2.549 1.00 40.91 112 GLU A N 1
ATOM 889 C CA . GLU A 1 112 ? -2.312 24.151 2.954 1.00 40.91 112 GLU A CA 1
ATOM 890 C C . GLU A 1 112 ? -2.851 24.409 4.374 1.00 40.91 112 GLU A C 1
ATOM 892 O O . GLU A 1 112 ? -3.509 25.414 4.648 1.00 40.91 112 GLU A O 1
ATOM 897 N N . GLU A 1 113 ? -2.568 23.520 5.337 1.00 45.94 113 GLU A N 1
ATOM 898 C CA . GLU A 1 113 ? -2.659 23.918 6.746 1.00 45.94 113 GLU A CA 1
ATOM 899 C C . GLU A 1 113 ? -1.450 24.818 7.026 1.00 45.94 113 GLU A C 1
ATOM 901 O O . GLU A 1 113 ? -0.377 24.368 7.429 1.00 45.94 113 GLU A O 1
ATOM 906 N N . SER A 1 114 ? -1.613 26.106 6.702 1.00 48.75 114 SER A N 1
ATOM 907 C CA . SER A 1 114 ? -0.615 27.148 6.913 1.00 48.75 114 SER A CA 1
ATOM 908 C C . SER A 1 114 ? -0.023 26.983 8.307 1.00 48.75 114 SER A C 1
ATOM 910 O O . SER A 1 114 ? -0.734 27.117 9.307 1.00 48.75 114 SER A O 1
ATOM 912 N N . ASP A 1 115 ? 1.263 26.659 8.372 1.00 70.25 115 ASP A N 1
ATOM 913 C CA . ASP A 1 115 ? 1.967 26.474 9.628 1.00 70.25 115 ASP A CA 1
ATOM 914 C C . ASP A 1 115 ? 2.028 27.826 10.350 1.00 70.25 115 ASP A C 1
ATOM 916 O O . ASP A 1 115 ? 2.959 28.607 10.177 1.00 70.25 115 ASP A O 1
ATOM 920 N N . GLU A 1 116 ? 0.999 28.121 11.152 1.00 82.06 116 GLU A N 1
ATOM 921 C CA . GLU A 1 116 ? 0.776 29.389 11.868 1.00 82.06 116 GLU A CA 1
ATOM 922 C C . GLU A 1 116 ? 1.980 29.766 12.760 1.00 82.06 116 GLU A C 1
ATOM 924 O O . GLU A 1 116 ? 2.140 30.907 13.190 1.00 82.06 116 GLU A O 1
ATOM 929 N N . TYR A 1 117 ? 2.872 28.802 13.009 1.00 85.94 117 TYR A N 1
ATOM 930 C CA . TYR A 1 117 ? 4.078 28.919 13.820 1.00 85.94 117 TYR A CA 1
ATOM 931 C C . TYR A 1 117 ? 5.381 29.071 13.011 1.00 85.94 117 TYR A C 1
ATOM 933 O O . TYR A 1 117 ? 6.450 29.205 13.621 1.00 85.94 117 TYR A O 1
ATOM 941 N N . ALA A 1 118 ? 5.331 29.050 11.675 1.00 88.44 118 ALA A N 1
ATOM 942 C CA . ALA A 1 118 ? 6.509 29.169 10.814 1.00 88.44 118 ALA A CA 1
ATOM 943 C C . ALA A 1 118 ? 7.195 30.532 10.986 1.00 88.44 118 ALA A C 1
ATOM 945 O O . ALA A 1 118 ? 8.410 30.588 11.174 1.00 88.44 118 ALA A O 1
ATOM 946 N N . ASP A 1 119 ? 6.416 31.612 11.051 1.00 92.19 119 ASP A N 1
ATOM 947 C CA . ASP A 1 119 ? 6.935 32.983 11.156 1.00 92.19 119 ASP A CA 1
ATOM 948 C C . ASP A 1 119 ? 7.098 33.482 12.601 1.00 92.19 119 ASP A C 1
ATOM 950 O O . ASP A 1 119 ? 7.577 34.593 12.832 1.00 92.19 119 ASP A O 1
ATOM 954 N N . MET A 1 120 ? 6.721 32.674 13.598 1.00 93.94 120 MET A N 1
ATOM 955 C CA . MET A 1 120 ? 6.830 33.070 15.001 1.00 93.94 120 MET A CA 1
ATOM 956 C C . MET A 1 120 ? 8.276 33.017 15.494 1.00 93.94 120 MET A C 1
ATOM 958 O O . MET A 1 120 ? 8.955 31.989 15.426 1.00 93.94 120 MET A O 1
ATOM 962 N N . ASP A 1 121 ? 8.714 34.104 16.123 1.00 94.75 121 ASP A N 1
ATOM 963 C CA . ASP A 1 121 ? 10.009 34.152 16.789 1.00 94.75 121 ASP A CA 1
ATOM 964 C C . ASP A 1 121 ? 10.042 33.224 18.013 1.00 94.75 121 ASP A C 1
ATOM 966 O O . ASP A 1 121 ? 9.048 32.986 18.707 1.00 94.75 121 ASP A O 1
ATOM 970 N N . ARG A 1 122 ? 11.243 32.794 18.412 1.00 93.25 122 ARG A N 1
ATOM 971 C CA . ARG A 1 122 ? 11.461 31.942 19.596 1.00 93.25 122 ARG A CA 1
ATOM 972 C C . ARG A 1 122 ? 10.792 32.449 20.880 1.00 93.25 122 ARG A C 1
ATOM 974 O O . ARG A 1 122 ? 10.452 31.671 21.779 1.00 93.25 122 ARG A O 1
ATOM 981 N N . SER A 1 123 ? 10.663 33.768 21.024 1.00 94.25 123 SER A N 1
ATOM 982 C CA . SER A 1 123 ? 10.006 34.378 22.183 1.00 94.25 123 SER A CA 1
ATOM 983 C C . SER A 1 123 ? 8.488 34.163 22.177 1.00 94.25 123 SER A C 1
ATOM 985 O O . SER A 1 123 ? 7.892 33.984 23.242 1.00 94.25 123 SER A O 1
ATOM 987 N N . GLU A 1 124 ? 7.888 34.121 20.992 1.00 95.25 124 GLU A N 1
ATOM 988 C CA . GLU A 1 124 ? 6.465 33.920 20.748 1.00 95.25 124 GLU A CA 1
ATOM 989 C C . GLU A 1 124 ? 6.109 32.443 20.873 1.00 95.25 124 GLU A C 1
ATOM 991 O O . GLU A 1 124 ? 5.206 32.119 21.643 1.00 95.25 124 GLU A O 1
ATOM 996 N N . LEU A 1 125 ? 6.925 31.541 20.313 1.00 93.69 125 LEU A N 1
ATOM 997 C CA . LEU A 1 125 ? 6.785 30.088 20.502 1.00 93.69 125 LEU A CA 1
ATOM 998 C C . LEU A 1 125 ? 6.764 29.705 21.993 1.00 93.69 125 LEU A C 1
ATOM 1000 O O . LEU A 1 125 ? 5.917 28.942 22.458 1.00 93.69 125 LEU A O 1
ATOM 1004 N N . LYS A 1 126 ? 7.638 30.310 22.810 1.00 92.62 126 LYS A N 1
ATOM 1005 C CA . LYS A 1 126 ? 7.647 30.092 24.270 1.00 92.62 126 LYS A CA 1
ATOM 1006 C C . LYS A 1 126 ? 6.401 30.630 24.972 1.00 92.62 126 LYS A C 1
ATOM 1008 O O . LYS A 1 126 ? 6.015 30.086 26.010 1.00 92.62 126 LYS A O 1
ATOM 1013 N N . LYS A 1 127 ? 5.805 31.718 24.476 1.00 93.88 127 LYS A N 1
ATOM 1014 C CA . LYS A 1 127 ? 4.539 32.246 25.006 1.00 93.88 127 LYS A CA 1
ATOM 1015 C C . LYS A 1 127 ? 3.380 31.334 24.607 1.00 93.88 127 LYS A C 1
ATOM 1017 O O . LYS A 1 127 ? 2.599 30.990 25.489 1.00 93.88 127 LYS A O 1
ATOM 1022 N N . ALA A 1 128 ? 3.332 30.881 23.354 1.00 92.25 128 ALA A N 1
ATOM 1023 C CA . ALA A 1 128 ? 2.339 29.938 22.846 1.00 92.25 128 ALA A CA 1
ATOM 1024 C C . ALA A 1 128 ? 2.350 28.624 23.647 1.00 92.25 128 ALA A C 1
ATOM 1026 O O . ALA A 1 128 ? 1.318 28.215 24.176 1.00 92.25 128 ALA A O 1
ATOM 1027 N N . ILE A 1 129 ? 3.530 28.040 23.893 1.00 90.81 129 ILE A N 1
ATOM 1028 C CA . ILE A 1 129 ? 3.682 26.827 24.719 1.00 90.81 129 ILE A CA 1
ATOM 1029 C C . ILE A 1 129 ? 3.151 27.039 26.145 1.00 90.81 129 ILE A C 1
ATOM 1031 O O . ILE A 1 129 ? 2.433 26.190 26.677 1.00 90.81 129 ILE A O 1
ATOM 1035 N N . LYS A 1 130 ? 3.441 28.188 26.771 1.00 90.56 130 LYS A N 1
ATOM 1036 C CA . LYS A 1 130 ? 2.940 28.517 28.121 1.00 90.56 130 LYS A CA 1
ATOM 1037 C C . LYS A 1 130 ? 1.434 28.787 28.162 1.00 90.56 130 LYS A C 1
ATOM 1039 O O . LYS A 1 130 ? 0.815 28.539 29.200 1.00 90.56 130 LYS A O 1
ATOM 1044 N N . ALA A 1 131 ? 0.881 29.329 27.079 1.00 91.25 131 ALA A N 1
ATOM 1045 C CA . ALA A 1 131 ? -0.539 29.625 26.921 1.00 91.25 131 ALA A CA 1
ATOM 1046 C C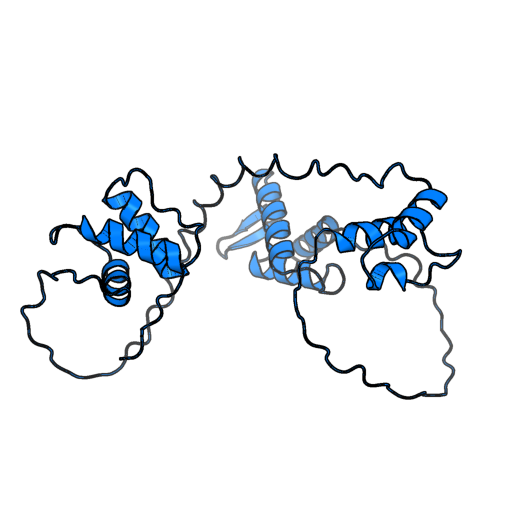 . ALA A 1 131 ? -1.363 28.388 26.526 1.00 91.25 131 ALA A C 1
ATOM 1048 O O . ALA A 1 131 ? -2.575 28.375 26.746 1.00 91.25 131 ALA A O 1
ATOM 1049 N N . SER A 1 132 ? -0.717 27.345 25.992 1.00 88.19 132 SER A N 1
ATOM 1050 C CA . SER A 1 132 ? -1.378 26.102 25.604 1.00 88.19 132 SER A CA 1
ATOM 1051 C C . SER A 1 132 ? -2.159 25.484 26.775 1.00 88.19 132 SER A C 1
ATOM 1053 O O . SER A 1 132 ? -1.721 25.460 27.932 1.00 88.19 132 SER A O 1
ATOM 1055 N N . LYS A 1 133 ? -3.360 24.974 26.478 1.00 86.69 133 LYS A N 1
ATOM 1056 C CA . LYS A 1 133 ? -4.218 24.293 27.466 1.00 86.69 133 LYS A CA 1
ATOM 1057 C C . LYS A 1 133 ? -3.785 22.844 27.718 1.00 86.69 133 LYS A C 1
ATOM 1059 O O . LYS A 1 133 ? -4.267 22.208 28.655 1.00 86.69 133 LYS A O 1
ATOM 1064 N N . VAL A 1 134 ? -2.866 22.323 26.908 1.00 83.56 134 VAL A N 1
ATOM 1065 C CA . VAL A 1 134 ? -2.407 20.936 26.971 1.00 83.56 134 VAL A CA 1
ATOM 1066 C C . VAL A 1 134 ? -1.371 20.790 28.084 1.00 83.56 134 VAL A C 1
ATOM 1068 O O . VAL A 1 134 ? -0.257 21.305 27.992 1.00 83.56 134 VAL A O 1
ATOM 1071 N N . LYS A 1 135 ? -1.722 20.053 29.150 1.00 84.38 135 LYS A N 1
ATOM 1072 C CA . LYS A 1 135 ? -0.847 19.845 30.324 1.00 84.38 135 LYS A CA 1
ATOM 1073 C C . LYS A 1 135 ? 0.553 19.353 29.938 1.00 84.38 135 LYS A C 1
ATOM 1075 O O . LYS A 1 135 ? 1.534 19.856 30.473 1.00 84.38 135 LYS A O 1
ATOM 1080 N N . LYS A 1 136 ? 0.641 18.434 28.968 1.00 84.88 136 LYS A N 1
ATOM 1081 C CA . LYS A 1 136 ? 1.904 17.843 28.495 1.00 84.88 136 LYS A CA 1
ATOM 1082 C C . LYS A 1 136 ? 2.874 18.886 27.926 1.00 84.88 136 LYS A C 1
ATOM 1084 O O . LYS A 1 136 ? 4.056 18.851 28.249 1.00 84.88 136 LYS A O 1
ATOM 1089 N N . VAL A 1 137 ? 2.375 19.833 27.131 1.00 85.00 137 VAL A N 1
ATOM 1090 C CA . VAL A 1 137 ? 3.188 20.911 26.542 1.00 85.00 137 VAL A CA 1
ATOM 1091 C C . VAL A 1 137 ? 3.590 21.932 27.601 1.00 85.00 137 VAL A C 1
ATOM 1093 O O . VAL A 1 137 ? 4.738 22.370 27.647 1.00 85.00 137 VAL A O 1
ATOM 1096 N N . LYS A 1 138 ? 2.686 22.234 28.536 1.00 84.94 138 LYS A N 1
ATOM 1097 C CA . LYS A 1 138 ? 2.961 23.150 29.648 1.00 84.94 138 LYS A CA 1
ATOM 1098 C C . LYS A 1 138 ? 4.036 22.636 30.617 1.00 84.94 138 LYS A C 1
ATOM 1100 O O . LYS A 1 138 ? 4.757 23.441 31.204 1.00 84.94 138 LYS A O 1
ATOM 1105 N N . GLU A 1 139 ? 4.144 21.320 30.794 1.00 84.38 139 GLU A N 1
ATOM 1106 C CA . GLU A 1 139 ? 5.145 20.676 31.660 1.00 84.38 139 GLU A CA 1
ATOM 1107 C C . GLU A 1 139 ? 6.497 20.427 30.969 1.00 84.38 139 GLU A C 1
ATOM 1109 O O . GLU A 1 139 ? 7.469 20.040 31.628 1.00 84.38 139 GLU A O 1
ATOM 1114 N N . MET A 1 140 ? 6.598 20.685 29.662 1.00 84.00 140 MET A N 1
ATOM 1115 C CA . MET A 1 140 ? 7.838 20.507 28.917 1.00 84.00 140 MET A CA 1
ATOM 1116 C C . MET A 1 140 ? 8.902 21.490 29.421 1.00 84.00 140 MET A C 1
ATOM 1118 O O . MET A 1 140 ? 8.739 22.713 29.399 1.00 84.00 140 MET A O 1
ATOM 1122 N N . LYS A 1 141 ? 10.027 20.958 29.907 1.00 88.81 141 LYS A N 1
ATOM 1123 C CA . LYS A 1 141 ? 11.161 21.780 30.341 1.00 88.81 141 LYS A CA 1
ATOM 1124 C C . LYS A 1 141 ? 11.874 22.339 29.115 1.00 88.81 141 LYS A C 1
ATOM 1126 O O . LYS A 1 141 ? 12.706 21.667 28.518 1.00 88.81 141 LYS A O 1
ATOM 1131 N N . ILE A 1 142 ? 11.563 23.584 28.768 1.00 88.62 142 ILE A N 1
ATOM 1132 C CA . ILE A 1 142 ? 12.240 24.300 27.685 1.00 88.62 142 ILE A CA 1
ATOM 1133 C C . ILE A 1 142 ? 13.625 24.739 28.167 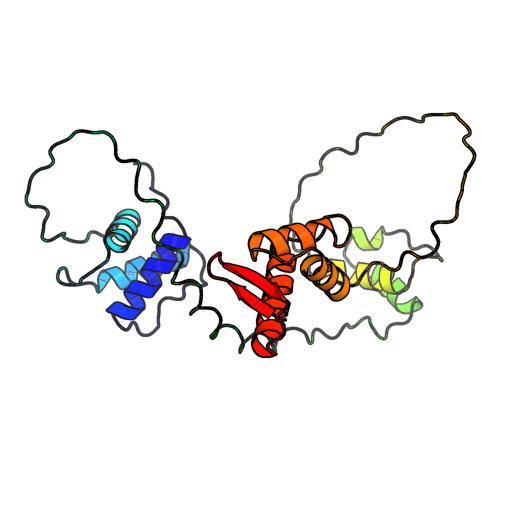1.00 88.62 142 ILE A C 1
ATOM 1135 O O . ILE A 1 142 ? 13.753 25.624 29.020 1.00 88.62 142 ILE A O 1
ATOM 1139 N N . PHE A 1 143 ? 14.673 24.143 27.608 1.00 90.12 143 PHE A N 1
ATOM 1140 C CA . PHE A 1 143 ? 16.050 24.543 27.869 1.00 90.12 143 PHE A CA 1
ATOM 1141 C C . PHE A 1 143 ? 16.483 25.645 26.894 1.00 90.12 143 PHE A C 1
ATOM 1143 O O . PHE A 1 143 ? 15.893 25.853 25.835 1.00 90.12 143 PHE A O 1
ATOM 1150 N N . LYS A 1 144 ? 17.557 26.373 27.228 1.00 88.94 144 LYS A N 1
ATOM 1151 C CA . LYS A 1 144 ? 18.158 27.350 26.297 1.00 88.94 144 LYS A CA 1
ATOM 1152 C C . LYS A 1 144 ? 18.699 26.685 25.023 1.00 88.94 144 LYS A C 1
ATOM 1154 O O . LYS A 1 144 ? 18.823 27.361 24.007 1.00 88.94 144 LYS A O 1
ATOM 1159 N N . SER A 1 145 ? 18.991 25.389 25.084 1.00 92.56 145 SER A N 1
ATOM 1160 C CA . SER A 1 145 ? 19.467 24.573 23.967 1.00 92.56 145 SER A CA 1
ATOM 1161 C C . SER A 1 145 ? 18.355 23.979 23.100 1.00 92.56 145 SER A C 1
ATOM 1163 O O . SER A 1 145 ? 18.681 23.417 22.067 1.00 92.56 145 SER A O 1
ATOM 1165 N N . THR A 1 146 ? 17.080 24.071 23.498 1.00 91.12 146 THR A N 1
ATOM 1166 C CA . THR A 1 146 ? 15.962 23.551 22.692 1.00 91.12 146 THR A CA 1
ATOM 1167 C C . THR A 1 146 ? 15.872 24.336 21.386 1.00 91.12 146 THR A C 1
ATOM 1169 O O . THR A 1 146 ? 15.826 25.571 21.451 1.00 91.12 146 THR A O 1
ATOM 1172 N N . SER A 1 147 ? 15.903 23.649 20.245 1.00 93.50 147 SER A N 1
ATOM 1173 C CA . SER A 1 147 ? 15.851 24.287 18.927 1.00 93.50 147 SER A CA 1
ATOM 1174 C C . SER A 1 147 ? 14.474 24.899 18.668 1.00 93.50 147 SER A C 1
ATOM 1176 O O . SER A 1 147 ? 13.516 24.608 19.386 1.00 93.50 147 SER A O 1
ATOM 1178 N N . ASP A 1 148 ? 14.379 25.795 17.689 1.00 93.06 148 ASP A N 1
ATOM 1179 C CA . ASP A 1 148 ? 13.093 26.404 17.341 1.00 93.06 148 ASP A CA 1
ATOM 1180 C C . ASP A 1 148 ? 12.164 25.379 16.669 1.00 93.06 148 ASP A C 1
ATOM 1182 O O . ASP A 1 148 ? 10.963 25.393 16.934 1.00 93.06 148 ASP A O 1
ATOM 1186 N N . ASP A 1 149 ? 12.724 24.406 15.943 1.00 90.69 149 ASP A N 1
ATOM 1187 C CA . ASP A 1 149 ? 11.970 23.288 15.365 1.00 90.69 149 ASP A CA 1
ATOM 1188 C C . ASP A 1 149 ? 11.367 22.377 16.445 1.00 90.69 149 ASP A C 1
ATOM 1190 O O . ASP A 1 149 ? 10.180 22.073 16.375 1.00 90.69 149 ASP A O 1
ATOM 1194 N N . ASP A 1 150 ? 12.103 22.053 17.520 1.00 91.62 150 ASP A N 1
ATOM 1195 C CA . ASP A 1 150 ? 11.547 21.289 18.657 1.00 91.62 150 ASP A CA 1
ATOM 1196 C C . ASP A 1 150 ? 10.358 22.021 19.315 1.00 91.62 150 ASP A C 1
ATOM 1198 O O . ASP A 1 150 ? 9.420 21.402 19.826 1.00 91.62 150 ASP A O 1
ATOM 1202 N N . LEU A 1 151 ? 10.405 23.360 19.361 1.00 92.12 151 LEU A N 1
ATOM 1203 C CA . LEU A 1 151 ? 9.331 24.177 19.933 1.00 92.12 151 LEU A CA 1
ATOM 1204 C C . LEU A 1 151 ? 8.098 24.199 19.021 1.00 92.12 151 LEU A C 1
ATOM 1206 O O . LEU A 1 151 ? 6.979 24.154 19.536 1.00 92.12 151 LEU A O 1
ATOM 1210 N N . ARG A 1 152 ? 8.293 24.247 17.697 1.00 91.69 152 ARG A N 1
ATOM 1211 C CA . ARG A 1 152 ? 7.212 24.154 16.704 1.00 91.69 152 ARG A CA 1
ATOM 1212 C C . ARG A 1 152 ? 6.586 22.764 16.700 1.00 91.69 152 ARG A C 1
ATOM 1214 O O . ARG A 1 152 ? 5.366 22.655 16.775 1.00 91.69 152 ARG A O 1
ATOM 1221 N N . GLU A 1 153 ? 7.394 21.707 16.737 1.00 88.75 153 GLU A N 1
ATOM 1222 C CA . GLU A 1 153 ? 6.909 20.326 16.811 1.00 88.75 153 GLU A CA 1
ATOM 1223 C C . GLU A 1 153 ? 6.092 20.083 18.087 1.00 88.75 153 GLU A C 1
ATOM 1225 O O . GLU A 1 153 ? 5.025 19.470 18.040 1.00 88.75 153 GLU A O 1
ATOM 1230 N N . ALA A 1 154 ? 6.521 20.632 19.230 1.00 89.12 154 ALA A N 1
ATOM 1231 C CA . ALA A 1 154 ? 5.759 20.542 20.473 1.00 89.12 154 ALA A CA 1
ATOM 1232 C C . ALA A 1 154 ? 4.376 21.218 20.388 1.00 89.12 154 ALA A C 1
ATOM 1234 O O . ALA A 1 154 ? 3.444 20.771 21.060 1.00 89.12 154 ALA A O 1
ATOM 1235 N N . LEU A 1 155 ? 4.233 22.274 19.580 1.00 88.62 155 LEU A N 1
ATOM 1236 C CA . LEU A 1 155 ? 2.955 22.944 19.327 1.00 88.62 155 LEU A CA 1
ATOM 1237 C C . LEU A 1 155 ? 2.103 22.152 18.319 1.00 88.62 155 LEU A C 1
ATOM 1239 O O . LEU A 1 155 ? 0.958 21.826 18.641 1.00 88.62 155 LEU A O 1
ATOM 1243 N N . ARG A 1 156 ? 2.668 21.732 17.175 1.00 86.88 156 ARG A N 1
ATOM 1244 C CA . ARG A 1 156 ? 1.963 20.932 16.148 1.00 86.88 156 ARG A CA 1
ATOM 1245 C C . ARG A 1 156 ? 1.502 19.571 16.664 1.00 86.88 156 ARG A C 1
ATOM 1247 O O . ARG A 1 156 ? 0.363 19.167 16.443 1.00 86.88 156 ARG A O 1
ATOM 1254 N N . GLY A 1 157 ? 2.336 18.892 17.453 1.00 76.56 157 GLY A N 1
ATOM 1255 C CA . GLY A 1 157 ? 2.038 17.578 18.031 1.00 76.56 157 GLY A CA 1
ATOM 1256 C C . GLY A 1 157 ? 0.832 17.553 18.979 1.00 76.56 157 GLY A C 1
ATOM 1257 O O . GLY A 1 157 ? 0.411 16.473 19.399 1.00 76.56 157 GLY A O 1
ATOM 1258 N N . THR A 1 158 ? 0.260 18.715 19.321 1.00 62.25 158 THR A N 1
ATOM 1259 C CA . THR A 1 158 ? -0.995 18.807 20.080 1.00 62.25 158 THR A CA 1
ATOM 1260 C C . THR A 1 158 ? -2.255 18.954 19.243 1.00 62.25 158 THR A C 1
ATOM 1262 O O . THR A 1 158 ? -3.328 18.674 19.773 1.00 62.25 158 THR A O 1
ATOM 1265 N N . ALA A 1 159 ? -2.147 19.350 17.974 1.00 56.62 159 ALA A N 1
ATOM 1266 C CA . ALA A 1 159 ? -3.306 19.557 17.112 1.00 56.62 159 ALA A CA 1
ATOM 1267 C C . ALA A 1 159 ? -3.887 18.225 16.593 1.00 56.62 159 ALA A C 1
ATOM 1269 O O . ALA A 1 159 ? -5.104 18.068 16.551 1.00 56.62 159 ALA A O 1
ATOM 1270 N N . GLY A 1 160 ? -3.041 17.225 16.303 1.00 47.84 160 GLY A N 1
ATOM 1271 C CA . GLY A 1 160 ? -3.474 15.995 15.617 1.00 47.84 160 GLY A CA 1
ATOM 1272 C C . GLY A 1 160 ? -3.705 14.742 16.475 1.00 47.84 160 GLY A C 1
ATOM 1273 O O . GLY A 1 160 ? -4.374 13.811 16.034 1.00 47.84 160 GLY A O 1
ATOM 1274 N N . LYS A 1 161 ? -3.193 14.657 17.712 1.00 48.59 161 LYS A N 1
ATOM 1275 C CA . LYS A 1 161 ? -3.321 13.427 18.526 1.00 48.59 161 LYS A CA 1
ATOM 1276 C C . LYS A 1 161 ? -4.587 13.423 19.390 1.00 48.59 161 LYS A C 1
ATOM 1278 O O . LYS A 1 161 ? -4.522 13.577 20.609 1.00 48.59 161 LYS A O 1
ATOM 1283 N N . LYS A 1 162 ? -5.742 13.187 18.756 1.00 44.38 162 LYS A N 1
ATOM 1284 C CA . LYS A 1 162 ? -6.941 12.652 19.429 1.00 44.38 162 LYS A CA 1
ATOM 1285 C C . LYS A 1 162 ? -6.620 11.254 19.979 1.00 44.38 162 LYS A C 1
ATOM 1287 O O . LYS A 1 162 ? -6.523 10.296 19.227 1.00 44.38 162 LYS A O 1
ATOM 1292 N N . ASP A 1 163 ? -6.415 11.172 21.290 1.00 43.75 163 ASP A N 1
ATOM 1293 C CA . ASP A 1 163 ? -6.648 10.011 22.163 1.00 43.75 163 ASP A CA 1
ATOM 1294 C C . ASP A 1 163 ? -6.418 8.591 21.588 1.00 43.75 163 ASP A C 1
ATOM 1296 O O . ASP A 1 163 ? -7.241 7.693 21.773 1.00 43.75 163 ASP A O 1
ATOM 1300 N N . SER A 1 164 ? -5.253 8.309 20.998 1.00 44.53 164 SER A N 1
ATOM 1301 C CA . SER A 1 164 ? -4.775 6.925 20.902 1.00 44.53 164 SER A CA 1
ATOM 1302 C C . SER A 1 164 ? -4.242 6.508 22.277 1.00 44.53 164 SER A C 1
ATOM 1304 O O . SER A 1 164 ? -3.085 6.734 22.636 1.00 44.53 164 SER A O 1
ATOM 1306 N N . LYS A 1 165 ? -5.147 5.962 23.090 1.00 43.09 165 LYS A N 1
ATOM 1307 C CA . LYS A 1 165 ? -4.914 5.383 24.418 1.00 43.09 165 LYS A CA 1
ATOM 1308 C C . LYS A 1 165 ? -4.020 4.143 24.308 1.00 43.09 165 LYS A C 1
ATOM 1310 O O . LYS A 1 165 ? -4.493 3.016 24.437 1.00 43.09 165 LYS A O 1
ATOM 1315 N N . GLU A 1 166 ? -2.734 4.347 24.058 1.00 42.12 166 GLU A N 1
ATOM 1316 C CA . GLU A 1 166 ? -1.751 3.272 24.004 1.00 42.12 166 GLU A CA 1
ATOM 1317 C C . GLU A 1 166 ? -1.132 3.054 25.386 1.00 42.12 166 GLU A C 1
ATOM 1319 O O . GLU A 1 166 ? -0.767 3.984 26.109 1.00 42.12 166 GLU A O 1
ATOM 1324 N N . LYS A 1 167 ? -1.153 1.789 25.797 1.00 45.81 167 LYS A N 1
ATOM 1325 C CA . LYS A 1 167 ? -0.890 1.338 27.155 1.00 45.81 167 LYS A CA 1
ATOM 1326 C C . LYS A 1 167 ? 0.598 1.429 27.474 1.00 45.81 167 LYS A C 1
ATOM 1328 O O . LYS A 1 167 ? 1.437 0.870 26.780 1.00 45.81 167 LYS A O 1
ATOM 1333 N N . ASP A 1 168 ? 0.860 2.073 28.602 1.00 43.50 168 ASP A N 1
ATOM 1334 C CA . ASP A 1 168 ? 2.095 2.046 29.376 1.00 43.50 168 ASP A CA 1
ATOM 1335 C C . ASP A 1 168 ? 2.623 0.605 29.532 1.00 43.50 168 ASP A C 1
ATOM 1337 O O . ASP A 1 168 ? 2.025 -0.221 30.228 1.00 43.50 168 ASP A O 1
ATOM 1341 N N . ALA A 1 169 ? 3.753 0.304 28.892 1.00 42.06 169 ALA A N 1
ATOM 1342 C CA . ALA A 1 169 ? 4.536 -0.897 29.146 1.00 42.06 169 ALA A CA 1
ATOM 1343 C C . ALA A 1 169 ? 5.972 -0.505 29.523 1.00 42.06 169 ALA A C 1
ATOM 1345 O O . ALA A 1 169 ? 6.851 -0.331 28.687 1.00 42.06 169 ALA A O 1
ATOM 1346 N N . GLY A 1 170 ? 6.202 -0.402 30.833 1.00 40.66 170 GLY A N 1
ATOM 1347 C CA . GLY A 1 170 ? 7.320 -1.100 31.468 1.00 40.66 170 GLY A CA 1
ATOM 1348 C C . GLY A 1 170 ? 8.736 -0.626 31.144 1.00 40.66 170 GLY A C 1
ATOM 1349 O O . GLY A 1 170 ? 9.557 -1.395 30.656 1.00 40.66 170 GLY A O 1
ATOM 1350 N N . MET A 1 171 ? 9.075 0.594 31.558 1.00 40.34 171 MET A N 1
ATOM 1351 C CA . MET A 1 171 ? 10.459 1.060 31.697 1.00 40.34 171 MET A CA 1
ATOM 1352 C C . MET A 1 171 ? 11.201 0.266 32.799 1.00 40.34 171 MET A C 1
ATOM 1354 O O . MET A 1 171 ? 11.236 0.673 33.965 1.00 40.34 171 MET A O 1
ATOM 1358 N N . THR A 1 172 ? 11.830 -0.865 32.464 1.00 43.09 172 THR A N 1
ATOM 1359 C CA . THR A 1 172 ? 12.753 -1.559 33.380 1.00 43.09 172 THR A CA 1
ATOM 1360 C C . THR A 1 172 ? 14.159 -0.973 33.296 1.00 43.09 172 THR A C 1
ATOM 1362 O O . THR A 1 172 ? 14.868 -1.115 32.303 1.00 43.09 172 THR A O 1
ATOM 1365 N N . ARG A 1 173 ? 14.573 -0.341 34.398 1.00 51.88 173 ARG A N 1
ATOM 1366 C CA . ARG A 1 173 ? 15.942 0.108 34.687 1.00 51.88 173 ARG A CA 1
ATOM 1367 C C . ARG A 1 173 ? 16.925 -1.068 34.640 1.00 51.88 173 ARG A C 1
ATOM 1369 O O . ARG A 1 173 ? 16.876 -1.934 35.513 1.00 51.88 173 ARG A O 1
ATOM 1376 N N . SER A 1 174 ? 17.881 -1.049 33.716 1.00 41.38 174 SER A N 1
ATOM 1377 C CA . SER A 1 174 ? 19.043 -1.942 33.733 1.00 41.38 174 SER A CA 1
ATOM 1378 C C . SER A 1 174 ? 20.301 -1.225 34.237 1.00 41.38 174 SER A C 1
ATOM 1380 O O . SER A 1 174 ? 20.535 -0.032 34.045 1.00 41.38 174 SER A O 1
ATOM 1382 N N . LYS A 1 175 ? 21.056 -1.987 35.028 1.00 49.31 175 LYS A N 1
ATOM 1383 C CA . LYS A 1 175 ? 22.143 -1.589 35.921 1.00 49.31 175 LYS A CA 1
ATOM 1384 C C . LYS A 1 175 ? 23.413 -1.159 35.181 1.00 49.31 175 LYS A C 1
ATOM 1386 O O . LYS A 1 175 ? 23.944 -1.881 34.350 1.00 49.31 175 LYS A O 1
ATOM 1391 N N . LYS A 1 176 ? 23.968 -0.052 35.674 1.00 48.66 176 LYS A N 1
ATOM 1392 C CA . LYS A 1 176 ? 25.392 0.257 35.907 1.00 48.66 176 LYS A CA 1
ATOM 1393 C C . LYS A 1 176 ? 26.359 -0.939 35.746 1.00 48.66 176 LYS A C 1
ATOM 1395 O O . LYS A 1 176 ? 26.509 -1.736 36.670 1.00 48.66 176 LYS A O 1
ATOM 1400 N N . GLY A 1 177 ? 27.070 -0.983 34.618 1.00 45.03 177 GLY A N 1
ATOM 1401 C CA . GLY A 1 177 ? 28.279 -1.784 34.394 1.00 45.03 177 GLY A CA 1
ATOM 1402 C C . GLY A 1 177 ? 29.504 -0.872 34.266 1.00 45.03 177 GLY A C 1
ATOM 1403 O O . GLY A 1 177 ? 29.452 0.149 33.587 1.00 45.03 177 GLY A O 1
ATOM 1404 N N . LYS A 1 178 ? 30.577 -1.208 34.985 1.00 45.44 178 LYS A N 1
ATOM 1405 C CA . LYS A 1 178 ? 31.833 -0.457 35.139 1.00 45.44 178 LYS A CA 1
ATOM 1406 C C . LYS A 1 178 ? 32.980 -1.312 34.580 1.00 45.44 178 LYS A C 1
ATOM 1408 O O . LYS A 1 178 ? 33.090 -2.465 34.982 1.00 45.44 178 LYS A O 1
ATOM 1413 N N . GLY A 1 179 ? 33.844 -0.714 33.753 1.00 46.47 179 GLY A N 1
ATOM 1414 C CA . GLY A 1 179 ? 35.077 -1.303 33.193 1.00 46.47 179 GLY A CA 1
ATOM 1415 C C . GLY A 1 179 ? 34.844 -2.002 31.845 1.00 46.47 179 GLY A C 1
ATOM 1416 O O . GLY A 1 179 ? 33.835 -2.663 31.676 1.00 46.47 179 GLY A O 1
ATOM 1417 N N . THR A 1 180 ? 35.701 -1.914 30.831 1.00 39.56 180 THR A N 1
ATOM 1418 C CA . THR A 1 180 ? 37.151 -1.677 30.801 1.00 39.56 180 THR A CA 1
ATOM 1419 C C . THR A 1 180 ? 37.578 -1.093 29.451 1.00 39.56 180 THR A C 1
ATOM 1421 O O . THR A 1 180 ? 36.904 -1.247 28.436 1.00 39.56 180 THR A O 1
ATOM 1424 N N . ASP A 1 181 ? 38.717 -0.413 29.481 1.00 49.47 181 ASP A N 1
ATOM 1425 C CA . ASP A 1 181 ? 39.482 0.141 28.375 1.00 49.47 181 ASP A CA 1
ATOM 1426 C C . ASP A 1 181 ? 39.665 -0.800 27.172 1.00 49.47 181 ASP A C 1
ATOM 1428 O O . ASP A 1 181 ? 40.220 -1.893 27.294 1.00 49.47 181 ASP A O 1
ATOM 1432 N N . LYS A 1 182 ? 39.332 -0.312 25.968 1.00 47.38 182 LYS A N 1
ATOM 1433 C CA . LYS A 1 182 ? 39.959 -0.781 24.723 1.00 47.38 182 LYS A CA 1
ATOM 1434 C C . LYS A 1 182 ? 39.951 0.295 23.630 1.00 47.38 182 LYS A C 1
ATOM 1436 O O . LYS A 1 182 ? 39.019 0.454 22.856 1.00 47.38 182 LYS A O 1
ATOM 1441 N N . LYS A 1 183 ? 41.032 1.076 23.644 1.00 46.91 183 LYS A N 1
ATOM 1442 C CA . LYS A 1 183 ? 41.904 1.426 22.508 1.00 46.91 183 LYS A CA 1
ATOM 1443 C C . LYS A 1 183 ? 41.333 1.127 21.106 1.00 46.91 183 LYS A C 1
ATOM 1445 O O . LYS A 1 183 ? 41.232 -0.033 20.723 1.00 46.91 183 LYS A O 1
ATOM 1450 N N . GLY A 1 184 ? 41.094 2.187 20.328 1.00 40.66 184 GLY A N 1
ATOM 1451 C CA . GLY A 1 184 ? 40.869 2.098 18.879 1.00 40.66 184 GLY A CA 1
ATOM 1452 C C . GLY A 1 184 ? 39.740 2.971 18.336 1.00 40.66 184 GLY A C 1
ATOM 1453 O O . GLY A 1 184 ? 38.946 2.496 17.538 1.00 40.66 184 GLY A O 1
ATOM 1454 N N . LYS A 1 185 ? 39.644 4.238 18.760 1.00 43.56 185 LYS A N 1
ATOM 1455 C CA . LYS A 1 185 ? 38.709 5.215 18.183 1.00 43.56 185 LYS A CA 1
ATOM 1456 C C . LYS A 1 185 ? 39.246 5.682 16.824 1.00 43.56 185 LYS A C 1
ATOM 1458 O O . LYS A 1 185 ? 39.805 6.769 16.712 1.00 43.56 185 LYS A O 1
ATOM 1463 N N . GLY A 1 186 ? 39.137 4.812 15.821 1.00 43.44 186 GLY A N 1
ATOM 1464 C CA . GLY A 1 186 ? 39.110 5.231 14.427 1.00 43.44 186 GLY A CA 1
ATOM 1465 C C . GLY A 1 186 ? 37.839 6.043 14.239 1.00 43.44 186 GLY A C 1
ATOM 1466 O O . GLY A 1 186 ? 36.746 5.593 14.564 1.00 43.44 186 GLY A O 1
ATOM 1467 N N . THR A 1 187 ? 37.991 7.292 13.836 1.00 41.44 187 THR A N 1
ATOM 1468 C CA . THR A 1 187 ? 36.877 8.149 13.463 1.00 41.44 187 THR A CA 1
ATOM 1469 C C . THR A 1 187 ? 36.211 7.561 12.218 1.00 41.44 187 THR A C 1
ATOM 1471 O O . THR A 1 187 ? 36.719 7.782 11.121 1.00 41.44 187 THR A O 1
ATOM 1474 N N . ASP A 1 188 ? 35.094 6.839 12.377 1.00 51.59 188 ASP A N 1
ATOM 1475 C CA . ASP A 1 188 ? 34.070 6.662 11.333 1.00 51.59 188 ASP A CA 1
ATOM 1476 C C . ASP A 1 188 ? 33.460 8.043 11.047 1.00 51.59 188 ASP A C 1
ATOM 1478 O O . ASP A 1 188 ? 32.362 8.391 11.473 1.00 51.59 188 ASP A O 1
ATOM 1482 N N . LYS A 1 189 ? 34.268 8.894 10.417 1.00 46.59 189 LYS A N 1
ATOM 1483 C CA . LYS A 1 189 ? 33.834 10.125 9.784 1.00 46.59 189 LYS A CA 1
ATOM 1484 C C . LYS A 1 189 ? 33.151 9.721 8.487 1.00 46.59 189 LYS A C 1
ATOM 1486 O O . LYS A 1 189 ? 33.772 9.098 7.631 1.00 46.59 189 LYS A O 1
ATOM 1491 N N . ASP A 1 190 ? 31.882 10.085 8.390 1.00 47.34 190 ASP A N 1
ATOM 1492 C CA . ASP A 1 190 ? 31.236 10.409 7.125 1.00 47.34 190 ASP A CA 1
ATOM 1493 C C . ASP A 1 190 ? 31.164 9.263 6.107 1.00 47.34 190 ASP A C 1
ATOM 1495 O O . ASP A 1 190 ? 31.470 9.433 4.927 1.00 47.34 190 ASP A O 1
ATOM 1499 N N . LYS A 1 191 ? 30.659 8.093 6.519 1.00 55.75 191 LYS A N 1
ATOM 1500 C CA . LYS A 1 191 ? 29.930 7.266 5.547 1.00 55.75 191 LYS A CA 1
ATOM 1501 C C . LYS A 1 191 ? 28.625 7.995 5.269 1.00 55.75 191 LYS A C 1
ATOM 1503 O O . LYS A 1 191 ? 27.643 7.776 5.974 1.00 55.75 191 LYS A O 1
ATOM 1508 N N . ALA A 1 192 ? 28.651 8.907 4.297 1.00 60.66 192 ALA A N 1
ATOM 1509 C CA . ALA A 1 192 ? 27.440 9.453 3.706 1.00 60.66 192 ALA A CA 1
ATOM 1510 C C . ALA A 1 192 ? 26.481 8.278 3.484 1.00 60.66 192 ALA A C 1
ATOM 1512 O O . ALA A 1 192 ? 26.856 7.272 2.872 1.00 60.66 192 ALA A O 1
ATOM 1513 N N . SER A 1 193 ? 25.305 8.342 4.105 1.00 80.62 193 SER A N 1
ATOM 1514 C CA . SER A 1 193 ? 24.290 7.312 3.942 1.00 80.62 193 SER A CA 1
ATOM 1515 C C . SER A 1 193 ? 24.017 7.196 2.451 1.00 80.62 193 SER A C 1
ATOM 1517 O O . SER A 1 193 ? 23.587 8.181 1.849 1.00 80.62 193 SER A O 1
ATOM 1519 N N . LYS A 1 194 ? 24.316 6.033 1.862 1.00 90.12 194 LYS A N 1
ATOM 1520 C CA . LYS A 1 194 ? 24.066 5.804 0.440 1.00 90.12 194 LYS A CA 1
ATOM 1521 C C . LYS A 1 194 ? 22.620 6.172 0.124 1.00 90.12 194 LYS A C 1
ATOM 1523 O O . LYS A 1 194 ? 21.708 5.820 0.881 1.00 90.12 194 LYS A O 1
ATOM 1528 N N . THR A 1 195 ? 22.421 6.895 -0.966 1.00 93.38 195 THR A N 1
ATOM 1529 C CA . THR A 1 195 ? 21.078 7.238 -1.433 1.00 93.38 195 THR A CA 1
ATOM 1530 C C . THR A 1 195 ? 20.344 5.975 -1.888 1.00 93.38 195 THR A C 1
ATOM 1532 O O . THR A 1 195 ? 20.958 4.946 -2.176 1.00 93.38 195 THR A O 1
ATOM 1535 N N . ARG A 1 196 ? 19.012 6.040 -1.965 1.00 93.19 196 ARG A N 1
ATOM 1536 C CA . ARG A 1 196 ? 18.186 4.922 -2.451 1.00 93.19 196 ARG A CA 1
ATOM 1537 C C . ARG A 1 196 ? 18.610 4.474 -3.855 1.00 93.19 196 ARG A C 1
ATOM 1539 O O . ARG A 1 196 ? 18.783 3.281 -4.081 1.00 93.19 196 ARG A O 1
ATOM 1546 N N . ALA A 1 197 ? 18.886 5.432 -4.740 1.00 95.44 197 ALA A N 1
ATOM 1547 C CA . ALA A 1 197 ? 19.371 5.173 -6.093 1.00 95.44 197 ALA A CA 1
ATOM 1548 C C . ALA A 1 197 ? 20.742 4.472 -6.111 1.00 95.44 197 ALA A C 1
ATOM 1550 O O . ALA A 1 197 ? 20.943 3.533 -6.873 1.00 95.44 197 ALA A O 1
ATOM 1551 N N . GLU A 1 198 ? 21.681 4.865 -5.243 1.00 95.56 198 GLU A N 1
ATOM 1552 C CA . GLU A 1 198 ? 22.989 4.196 -5.139 1.00 95.56 198 GLU A CA 1
ATOM 1553 C C . GLU A 1 198 ? 22.878 2.760 -4.619 1.00 95.56 198 GLU A C 1
ATOM 1555 O O . GLU A 1 198 ? 23.665 1.895 -5.002 1.00 95.56 198 GLU A O 1
ATOM 1560 N N . ILE A 1 199 ? 21.920 2.499 -3.728 1.00 95.31 199 ILE A N 1
ATOM 1561 C CA . ILE A 1 199 ? 21.649 1.148 -3.231 1.00 95.31 199 ILE A CA 1
ATOM 1562 C C . ILE A 1 199 ? 21.029 0.296 -4.328 1.00 95.31 199 ILE A C 1
ATOM 1564 O O . ILE A 1 199 ? 21.485 -0.827 -4.523 1.00 95.31 199 ILE A O 1
ATOM 1568 N N . PHE A 1 200 ? 20.033 0.828 -5.036 1.00 96.88 200 PHE A N 1
ATOM 1569 C CA . PHE A 1 200 ? 19.392 0.136 -6.147 1.00 96.88 200 PHE A CA 1
ATOM 1570 C C . PHE A 1 200 ? 20.403 -0.184 -7.250 1.00 96.88 200 PHE A C 1
ATOM 1572 O O . PHE A 1 200 ? 20.526 -1.335 -7.655 1.00 96.88 200 PHE A O 1
ATOM 1579 N N . LYS A 1 201 ? 21.232 0.794 -7.639 1.00 96.94 201 LYS A N 1
ATOM 1580 C CA . LYS A 1 201 ? 22.336 0.578 -8.577 1.00 96.94 201 LYS A CA 1
ATOM 1581 C C . LYS A 1 201 ? 23.264 -0.545 -8.113 1.00 96.94 201 LYS A C 1
ATOM 1583 O O . LYS A 1 201 ? 23.569 -1.433 -8.892 1.00 96.94 201 LYS A O 1
ATOM 1588 N N . ALA A 1 202 ? 23.655 -0.551 -6.838 1.00 96.38 202 ALA A N 1
ATOM 1589 C CA . ALA A 1 202 ? 24.498 -1.615 -6.302 1.00 96.38 202 ALA A CA 1
ATOM 1590 C C . ALA A 1 202 ? 23.819 -2.997 -6.309 1.00 96.38 202 ALA A C 1
ATOM 1592 O O . ALA A 1 202 ? 24.523 -3.992 -6.295 1.00 96.38 202 ALA A O 1
ATOM 1593 N N . LEU A 1 203 ? 22.484 -3.083 -6.274 1.00 96.62 203 LEU A N 1
ATOM 1594 C CA . LEU A 1 203 ? 21.764 -4.354 -6.431 1.00 96.62 203 LEU A CA 1
ATOM 1595 C C . LEU A 1 203 ? 21.767 -4.824 -7.890 1.00 96.62 203 LEU A C 1
ATOM 1597 O O . LEU A 1 203 ? 21.957 -6.009 -8.137 1.00 96.62 203 LEU A O 1
ATOM 1601 N N . MET A 1 204 ? 21.626 -3.904 -8.845 1.00 97.31 204 MET A N 1
ATOM 1602 C CA . MET A 1 204 ? 21.738 -4.222 -10.273 1.00 97.31 204 MET A CA 1
ATOM 1603 C C . MET A 1 204 ? 23.171 -4.620 -10.658 1.00 97.31 204 MET A C 1
ATOM 1605 O O . MET A 1 204 ? 23.360 -5.601 -11.368 1.00 97.31 204 MET A O 1
ATOM 1609 N N . ASP A 1 205 ? 24.181 -3.927 -10.120 1.00 96.00 205 ASP A N 1
ATOM 1610 C CA . ASP A 1 205 ? 25.601 -4.270 -10.299 1.00 96.00 205 ASP A CA 1
ATOM 1611 C C . ASP A 1 205 ? 25.949 -5.649 -9.683 1.00 96.00 205 ASP A C 1
ATOM 1613 O O . ASP A 1 205 ? 26.885 -6.307 -10.136 1.00 96.00 205 ASP A O 1
ATOM 1617 N N . ASP A 1 206 ? 25.195 -6.101 -8.669 1.00 96.44 206 ASP A N 1
ATOM 1618 C CA . ASP A 1 206 ? 25.327 -7.427 -8.037 1.00 96.44 206 ASP A CA 1
ATOM 1619 C C . ASP A 1 206 ? 24.653 -8.553 -8.872 1.00 96.44 206 ASP A C 1
ATOM 1621 O O . ASP A 1 206 ? 24.631 -9.705 -8.434 1.00 96.44 206 ASP A O 1
ATOM 1625 N N . GLY A 1 207 ? 24.127 -8.244 -10.066 1.00 95.38 207 GLY A N 1
ATOM 1626 C CA . GLY A 1 207 ? 23.506 -9.200 -10.994 1.00 95.38 207 GLY A CA 1
ATOM 1627 C C . GLY A 1 207 ? 21.988 -9.067 -11.141 1.00 95.38 207 GLY A C 1
ATOM 1628 O O . GLY A 1 207 ? 21.393 -9.835 -11.888 1.00 95.38 207 GLY A O 1
ATOM 1629 N N . GLY A 1 208 ? 21.360 -8.101 -10.464 1.00 95.62 208 GLY A N 1
ATOM 1630 C CA . GLY A 1 208 ? 19.913 -7.911 -10.532 1.00 95.62 208 GLY A CA 1
ATOM 1631 C C . GLY A 1 208 ? 19.137 -9.025 -9.820 1.00 95.62 208 GLY A C 1
ATOM 1632 O O . GLY A 1 208 ? 19.544 -9.491 -8.752 1.00 95.62 208 GLY A O 1
ATOM 1633 N N . GLY A 1 209 ? 17.986 -9.403 -10.374 1.00 97.31 209 GLY A N 1
ATOM 1634 C CA . GLY A 1 209 ? 17.147 -10.500 -9.880 1.00 97.31 209 GLY A CA 1
ATOM 1635 C C . GLY A 1 209 ? 15.655 -10.171 -9.888 1.00 97.31 209 GLY A C 1
ATOM 1636 O O . GLY A 1 209 ? 15.222 -9.155 -10.434 1.00 97.31 209 GLY A O 1
ATOM 1637 N N . THR A 1 210 ? 14.849 -11.029 -9.264 1.00 98.06 210 THR A N 1
ATOM 1638 C CA . THR A 1 210 ? 13.393 -10.827 -9.182 1.00 98.06 210 THR A CA 1
ATOM 1639 C C . THR A 1 210 ? 13.026 -9.567 -8.388 1.00 98.06 210 THR A C 1
ATOM 1641 O O . THR A 1 210 ? 13.739 -9.155 -7.463 1.00 98.06 210 THR A O 1
ATOM 1644 N N . LYS A 1 211 ? 11.855 -8.976 -8.672 1.00 97.31 211 LYS A N 1
ATOM 1645 C CA . LYS A 1 211 ? 11.331 -7.801 -7.940 1.00 97.31 211 LYS A CA 1
ATOM 1646 C C . LYS A 1 211 ? 11.340 -8.030 -6.421 1.00 97.31 211 LYS A C 1
ATOM 1648 O O . LYS A 1 211 ? 11.822 -7.185 -5.666 1.00 97.31 211 LYS A O 1
ATOM 1653 N N . LYS A 1 212 ? 10.903 -9.216 -5.971 1.00 97.12 212 LYS A N 1
ATOM 1654 C CA . LYS A 1 212 ? 10.903 -9.634 -4.554 1.00 97.12 212 LYS A CA 1
ATOM 1655 C C . LYS A 1 212 ? 12.327 -9.634 -3.958 1.00 97.12 212 LYS A C 1
ATOM 1657 O O . LYS A 1 212 ? 12.529 -9.158 -2.836 1.00 97.12 212 LYS A O 1
ATOM 1662 N N . ALA A 1 213 ? 13.333 -10.108 -4.701 1.00 97.50 213 ALA A N 1
ATOM 1663 C CA . ALA A 1 213 ? 14.730 -10.105 -4.259 1.00 97.50 213 ALA A CA 1
ATOM 1664 C C . ALA A 1 213 ? 15.310 -8.684 -4.156 1.00 97.50 213 ALA A C 1
ATOM 1666 O O . ALA A 1 213 ? 15.968 -8.359 -3.159 1.00 97.50 213 ALA A O 1
ATOM 1667 N N . LEU A 1 214 ? 15.017 -7.820 -5.132 1.00 97.25 214 LEU A N 1
ATOM 1668 C CA . LEU A 1 214 ? 15.451 -6.420 -5.142 1.00 97.25 214 LEU A CA 1
ATOM 1669 C C . LEU A 1 214 ? 14.861 -5.638 -3.959 1.00 97.25 214 LEU A C 1
ATOM 1671 O O . LEU A 1 214 ? 15.601 -4.944 -3.260 1.00 97.25 214 LEU A O 1
ATOM 1675 N N . VAL A 1 215 ? 13.569 -5.815 -3.659 1.00 96.88 215 VAL A N 1
ATOM 1676 C CA . VAL A 1 215 ? 12.897 -5.195 -2.498 1.00 96.88 215 VAL A CA 1
ATOM 1677 C C . VAL A 1 215 ? 13.578 -5.595 -1.194 1.00 96.88 215 VAL A C 1
ATOM 1679 O O . VAL A 1 215 ? 13.978 -4.737 -0.403 1.00 96.88 215 VAL A O 1
ATOM 1682 N N . LYS A 1 216 ? 13.797 -6.897 -0.991 1.00 95.88 216 LYS A N 1
ATOM 1683 C CA . LYS A 1 216 ? 14.467 -7.421 0.206 1.00 95.88 216 LYS A CA 1
ATOM 1684 C C . LYS A 1 216 ? 15.905 -6.907 0.330 1.00 95.88 216 LYS A C 1
ATOM 1686 O O . LYS A 1 216 ? 16.370 -6.587 1.428 1.00 95.88 216 LYS A O 1
ATOM 1691 N N . GLY A 1 217 ? 16.619 -6.806 -0.792 1.00 95.06 217 GLY A N 1
ATOM 1692 C CA . GLY A 1 217 ? 17.954 -6.217 -0.864 1.00 95.06 217 GLY A CA 1
ATOM 1693 C C . GLY A 1 217 ? 17.958 -4.737 -0.480 1.00 95.06 217 GLY A C 1
ATOM 1694 O O . GLY A 1 217 ? 18.824 -4.294 0.282 1.00 95.06 217 GLY A O 1
ATOM 1695 N N . MET A 1 218 ? 16.962 -3.991 -0.954 1.00 94.94 218 MET A N 1
ATOM 1696 C CA . MET A 1 218 ? 16.808 -2.564 -0.706 1.00 94.94 218 MET A CA 1
ATOM 1697 C C . MET A 1 218 ? 16.467 -2.274 0.755 1.00 94.94 218 MET A C 1
ATOM 1699 O O . MET A 1 218 ? 17.154 -1.459 1.371 1.00 94.94 218 MET A O 1
ATOM 1703 N N . GLN A 1 219 ? 15.519 -3.008 1.347 1.00 94.06 219 GLN A N 1
ATOM 1704 C CA . GLN A 1 219 ? 15.217 -2.930 2.781 1.00 94.06 219 GLN A CA 1
ATOM 1705 C C . GLN A 1 219 ? 16.468 -3.163 3.628 1.00 94.06 219 GLN A C 1
ATOM 1707 O O . GLN A 1 219 ? 16.792 -2.371 4.507 1.00 94.06 219 GLN A O 1
ATOM 1712 N N . LYS A 1 220 ? 17.217 -4.233 3.335 1.00 93.25 220 LYS A N 1
ATOM 1713 C CA . LYS A 1 220 ? 18.397 -4.618 4.116 1.00 93.25 220 LYS A CA 1
ATOM 1714 C C . LYS A 1 220 ? 19.523 -3.584 4.036 1.00 93.25 220 LYS A C 1
ATOM 1716 O O . LYS A 1 220 ? 20.218 -3.359 5.026 1.00 93.25 220 LYS A O 1
ATOM 1721 N N . LYS A 1 221 ? 19.752 -2.998 2.855 1.00 90.19 221 LYS A N 1
ATOM 1722 C CA . LYS A 1 221 ? 20.852 -2.048 2.616 1.00 90.19 221 LYS A CA 1
ATOM 1723 C C . LYS A 1 221 ? 20.477 -0.610 3.020 1.00 90.19 221 LYS A C 1
ATOM 1725 O O . LYS A 1 221 ? 21.373 0.146 3.401 1.00 90.19 221 LYS A O 1
ATOM 1730 N N . TYR A 1 222 ? 19.201 -0.216 2.967 1.00 87.94 222 TYR A N 1
ATOM 1731 C CA . TYR A 1 222 ? 18.763 1.149 3.281 1.00 87.94 222 TYR A CA 1
ATOM 1732 C C . TYR A 1 222 ? 18.491 1.337 4.777 1.00 87.94 222 TYR A C 1
ATOM 1734 O O . TYR A 1 222 ? 17.775 0.559 5.401 1.00 87.94 222 TYR A O 1
ATOM 1742 N N . LYS A 1 223 ? 19.109 2.372 5.367 1.00 75.25 223 LYS A N 1
ATOM 1743 C CA . LYS A 1 223 ? 18.984 2.751 6.792 1.00 75.25 223 LYS A CA 1
ATOM 1744 C C . LYS A 1 223 ? 19.120 1.583 7.790 1.00 75.25 223 LYS A C 1
ATOM 1746 O O . LYS A 1 223 ? 18.573 1.627 8.881 1.00 75.25 223 LYS A O 1
ATOM 1751 N N . GLY A 1 224 ? 19.874 0.541 7.434 1.00 70.00 224 GLY A N 1
ATOM 1752 C CA . GLY A 1 224 ? 20.109 -0.607 8.313 1.00 70.00 224 GLY A CA 1
ATOM 1753 C C . GLY A 1 224 ? 18.897 -1.519 8.535 1.00 70.00 224 GLY A C 1
ATOM 1754 O O . GLY A 1 224 ? 18.869 -2.209 9.550 1.00 70.00 224 GLY A O 1
ATOM 1755 N N . GLY A 1 225 ? 17.924 -1.549 7.616 1.00 71.31 225 GLY A N 1
ATOM 1756 C CA . GLY A 1 225 ? 16.736 -2.402 7.743 1.00 71.31 225 GLY A CA 1
ATOM 1757 C C . GLY A 1 225 ? 15.483 -1.693 8.254 1.00 71.31 225 GLY A C 1
ATOM 1758 O O . GLY A 1 225 ? 14.472 -2.354 8.448 1.00 71.31 225 GLY A O 1
ATOM 1759 N N . GLU A 1 226 ? 15.531 -0.378 8.479 1.00 75.44 226 GLU A N 1
ATOM 1760 C CA . GLU A 1 226 ? 14.386 0.394 8.993 1.00 75.44 226 GLU A CA 1
ATOM 1761 C C . GLU A 1 226 ? 13.414 0.874 7.901 1.00 75.44 226 GLU A C 1
ATOM 1763 O O . GLU A 1 226 ? 12.399 1.490 8.219 1.00 75.44 226 GLU A O 1
ATOM 1768 N N . SER A 1 227 ? 13.698 0.624 6.616 1.00 80.81 227 SER A N 1
ATOM 1769 C CA . SER A 1 227 ? 12.737 0.945 5.552 1.00 80.81 227 SER A CA 1
ATOM 1770 C C . SER A 1 227 ? 11.526 0.027 5.648 1.00 80.81 227 SER A C 1
ATOM 1772 O O . SER A 1 227 ? 11.678 -1.191 5.770 1.00 80.81 227 SER A O 1
ATOM 1774 N N . SER A 1 228 ? 10.331 0.604 5.537 1.00 89.69 228 SER A N 1
ATOM 1775 C CA . SER A 1 228 ? 9.112 -0.195 5.416 1.00 89.69 228 SER A CA 1
ATOM 1776 C C . SER A 1 228 ? 9.128 -1.029 4.128 1.00 89.69 228 SER A C 1
ATOM 1778 O O . SER A 1 228 ? 9.784 -0.682 3.144 1.00 89.69 228 SER A O 1
ATOM 1780 N N . GLU A 1 229 ? 8.426 -2.160 4.142 1.00 93.19 229 GLU A N 1
ATOM 1781 C CA . GLU A 1 229 ? 8.273 -3.017 2.963 1.00 93.19 229 GLU A CA 1
ATOM 1782 C C . GLU A 1 229 ? 7.571 -2.316 1.814 1.00 93.19 229 GLU A C 1
ATOM 1784 O O . GLU A 1 229 ? 8.080 -2.358 0.698 1.00 93.19 229 GLU A O 1
ATOM 1789 N N . SER A 1 230 ? 6.504 -1.576 2.107 1.00 92.69 230 SER A N 1
ATOM 1790 C CA . SER A 1 230 ? 5.784 -0.779 1.117 1.00 92.69 230 SER A CA 1
ATOM 1791 C C . SER A 1 230 ? 6.675 0.282 0.466 1.00 92.69 230 SER A C 1
ATOM 1793 O O . SER A 1 230 ? 6.680 0.419 -0.752 1.00 92.69 230 SER A O 1
ATOM 1795 N N . GLU A 1 231 ? 7.504 0.991 1.239 1.00 93.50 231 GLU A N 1
ATOM 1796 C CA . GLU A 1 231 ? 8.440 1.981 0.689 1.00 93.50 231 GLU A CA 1
ATOM 1797 C C . GLU A 1 231 ? 9.490 1.334 -0.224 1.00 93.50 231 GLU A C 1
ATOM 1799 O O . GLU A 1 231 ? 9.796 1.864 -1.291 1.00 93.50 231 GLU A O 1
ATOM 1804 N N . ALA A 1 232 ? 10.052 0.188 0.171 1.00 95.12 232 ALA A N 1
ATOM 1805 C CA . ALA A 1 232 ? 11.020 -0.525 -0.657 1.00 95.12 232 ALA A CA 1
ATOM 1806 C C . ALA A 1 232 ? 10.377 -1.085 -1.936 1.00 95.12 232 ALA A C 1
ATOM 1808 O O . ALA A 1 232 ? 10.987 -0.991 -2.999 1.00 95.12 232 ALA A O 1
ATOM 1809 N N . GLN A 1 233 ? 9.153 -1.615 -1.845 1.00 96.25 233 GLN A N 1
ATOM 1810 C CA . GLN A 1 233 ? 8.355 -2.058 -2.992 1.00 96.25 233 GLN A CA 1
ATOM 1811 C C . GLN A 1 233 ? 8.099 -0.914 -3.971 1.00 96.25 233 GLN A C 1
ATOM 1813 O O . GLN A 1 233 ? 8.424 -1.053 -5.149 1.00 96.25 233 GLN A O 1
ATOM 1818 N N . PHE A 1 234 ? 7.620 0.230 -3.476 1.00 96.31 234 PHE A N 1
ATOM 1819 C CA . PHE A 1 234 ? 7.364 1.420 -4.285 1.00 96.31 234 PHE A CA 1
ATOM 1820 C C . PHE A 1 234 ? 8.630 1.909 -4.999 1.00 96.31 234 PHE A C 1
ATOM 1822 O O . PHE A 1 234 ? 8.635 2.119 -6.208 1.00 96.31 234 PHE A O 1
ATOM 1829 N N . GLN A 1 235 ? 9.746 2.034 -4.274 1.00 95.94 235 GLN A N 1
ATOM 1830 C CA . GLN A 1 235 ? 11.005 2.526 -4.845 1.00 95.94 235 GLN A CA 1
ATOM 1831 C C . GLN A 1 235 ? 11.581 1.569 -5.896 1.00 95.94 235 GLN A C 1
ATOM 1833 O O . GLN A 1 235 ? 12.033 2.019 -6.946 1.00 95.94 235 GLN A O 1
ATOM 1838 N N . VAL A 1 236 ? 11.565 0.258 -5.632 1.00 97.25 236 VAL A N 1
ATOM 1839 C CA . VAL A 1 236 ? 12.005 -0.747 -6.611 1.00 97.25 236 VAL A CA 1
ATOM 1840 C C . VAL A 1 236 ? 11.099 -0.729 -7.839 1.00 97.25 236 VAL A C 1
ATOM 1842 O O . VAL A 1 236 ? 11.621 -0.717 -8.948 1.00 97.25 236 VAL A O 1
ATOM 1845 N N . GLY A 1 237 ? 9.776 -0.673 -7.660 1.00 96.94 237 GLY A N 1
ATOM 1846 C CA . GLY A 1 237 ? 8.817 -0.576 -8.763 1.00 96.94 237 GLY A CA 1
ATOM 1847 C C . GLY A 1 237 ? 9.074 0.644 -9.645 1.00 96.94 237 GLY A C 1
ATOM 1848 O O . GLY A 1 237 ? 9.222 0.501 -10.857 1.00 96.94 237 GLY A O 1
ATOM 1849 N N . LEU A 1 238 ? 9.238 1.819 -9.030 1.00 97.88 238 LEU A N 1
ATOM 1850 C CA . LEU A 1 238 ? 9.541 3.066 -9.730 1.00 97.88 238 LEU A CA 1
ATOM 1851 C C . LEU A 1 238 ? 10.854 2.982 -10.524 1.00 97.88 238 LEU A C 1
ATOM 1853 O O . LEU A 1 238 ? 10.893 3.367 -11.692 1.00 97.88 238 LEU A O 1
ATOM 1857 N N . PHE A 1 239 ? 11.936 2.479 -9.915 1.00 97.88 239 PHE A N 1
ATOM 1858 C CA . PHE A 1 239 ? 13.230 2.380 -10.598 1.00 97.88 239 PHE A CA 1
ATOM 1859 C C . PHE A 1 239 ? 13.220 1.364 -11.734 1.00 97.88 239 PHE A C 1
ATOM 1861 O O . PHE A 1 239 ? 13.756 1.662 -12.799 1.00 97.88 239 PHE A O 1
ATOM 1868 N N . VAL A 1 240 ? 12.615 0.194 -11.525 1.00 97.62 240 VAL A N 1
ATOM 1869 C CA . VAL A 1 240 ? 12.499 -0.843 -12.554 1.00 97.62 240 VAL A CA 1
ATOM 1870 C C . VAL A 1 240 ? 11.703 -0.315 -13.745 1.00 97.62 240 VAL A C 1
ATOM 1872 O O . VAL A 1 240 ? 12.244 -0.300 -14.846 1.00 97.62 240 VAL A O 1
ATOM 1875 N N . ARG A 1 241 ? 10.497 0.231 -13.522 1.00 97.50 241 ARG A N 1
ATOM 1876 C CA . ARG A 1 241 ? 9.638 0.772 -14.590 1.00 97.50 241 ARG A CA 1
ATOM 1877 C C . ARG A 1 241 ? 10.339 1.876 -15.381 1.00 97.50 241 ARG A C 1
ATOM 1879 O O . ARG A 1 241 ? 10.312 1.875 -16.611 1.00 97.50 241 ARG A O 1
ATOM 1886 N N . LEU A 1 242 ? 11.013 2.799 -14.691 1.00 97.88 242 LEU A N 1
ATOM 1887 C CA . LEU A 1 242 ? 11.753 3.885 -15.337 1.00 97.88 242 LEU A CA 1
ATOM 1888 C C . LEU A 1 242 ? 12.923 3.357 -16.184 1.00 97.88 242 LEU A C 1
ATOM 1890 O O . LEU A 1 242 ? 13.114 3.804 -17.314 1.00 97.88 242 LEU A O 1
ATOM 1894 N N . LEU A 1 243 ? 13.721 2.427 -15.653 1.00 97.25 243 LEU A N 1
ATOM 1895 C CA . LEU A 1 243 ? 14.895 1.887 -16.347 1.00 97.25 243 LEU A CA 1
ATOM 1896 C C . LEU A 1 243 ? 14.525 0.963 -17.507 1.00 97.25 243 LEU A C 1
ATOM 1898 O O . LEU A 1 243 ? 15.215 0.984 -18.524 1.00 97.25 243 LEU A O 1
ATOM 1902 N N . GLU A 1 244 ? 13.444 0.205 -17.372 1.00 97.06 244 GLU A N 1
ATOM 1903 C CA . GLU A 1 244 ? 12.862 -0.612 -18.435 1.00 97.06 244 GLU A CA 1
ATOM 1904 C C . GLU A 1 244 ? 12.345 0.267 -19.577 1.00 97.06 244 GLU A C 1
ATOM 1906 O O . GLU A 1 244 ? 12.720 0.065 -20.729 1.00 97.06 244 GLU A O 1
ATOM 1911 N N . THR A 1 245 ? 11.613 1.342 -19.257 1.00 97.38 245 THR A N 1
ATOM 1912 C CA . THR A 1 245 ? 11.148 2.327 -20.253 1.00 97.38 245 THR A CA 1
ATOM 1913 C C . THR A 1 245 ? 12.313 2.975 -21.010 1.00 97.38 245 THR A C 1
ATOM 1915 O O . THR A 1 245 ? 12.209 3.273 -22.198 1.00 97.38 245 THR A O 1
ATOM 1918 N N . MET A 1 246 ? 13.445 3.195 -20.336 1.00 97.56 246 MET A N 1
ATOM 1919 C CA . MET A 1 246 ? 14.659 3.740 -20.953 1.00 97.56 246 MET A CA 1
ATOM 1920 C C . MET A 1 246 ? 15.520 2.684 -21.672 1.00 97.56 246 MET A C 1
ATOM 1922 O O . MET A 1 246 ? 16.511 3.052 -22.301 1.00 97.56 246 MET A O 1
ATOM 1926 N N . GLY A 1 247 ? 15.173 1.396 -21.585 1.00 97.38 247 GLY A N 1
ATOM 1927 C CA . GLY A 1 247 ? 15.927 0.297 -22.191 1.00 97.38 247 GLY A CA 1
ATOM 1928 C C . GLY A 1 247 ? 17.256 -0.027 -21.499 1.00 97.38 247 GLY A C 1
ATOM 1929 O O . GLY A 1 247 ? 18.129 -0.622 -22.119 1.00 97.38 247 GLY A O 1
ATOM 1930 N N . PHE A 1 248 ? 17.442 0.374 -20.236 1.00 97.81 248 PHE A N 1
ATOM 1931 C CA . PHE A 1 248 ? 18.632 0.024 -19.444 1.00 97.81 248 PHE A CA 1
ATOM 1932 C C . PHE A 1 248 ? 18.489 -1.301 -18.695 1.00 97.81 248 PHE A C 1
ATOM 1934 O O . PHE A 1 248 ? 19.492 -1.880 -18.278 1.00 97.81 248 PHE A O 1
ATOM 1941 N N . VAL A 1 249 ? 17.256 -1.747 -18.469 1.00 97.81 249 VAL A N 1
ATOM 1942 C CA . VAL A 1 249 ? 16.932 -2.990 -17.770 1.00 97.81 249 VAL A CA 1
ATOM 1943 C C . VAL A 1 249 ? 15.961 -3.782 -18.629 1.00 97.81 249 VAL A C 1
ATOM 1945 O O . VAL A 1 249 ? 15.045 -3.204 -19.206 1.00 97.81 249 VAL A O 1
ATOM 1948 N N . THR A 1 250 ? 16.161 -5.093 -18.704 1.00 97.56 250 THR A N 1
ATOM 1949 C CA . THR A 1 250 ? 15.254 -6.031 -19.369 1.00 97.56 250 THR A CA 1
ATOM 1950 C C . THR A 1 250 ? 14.823 -7.113 -18.392 1.00 97.56 250 THR A C 1
ATOM 1952 O O . THR A 1 250 ? 15.592 -7.510 -17.511 1.00 97.56 250 THR A O 1
ATOM 1955 N N . LYS A 1 251 ? 13.587 -7.581 -18.552 1.00 97.75 251 LYS A N 1
ATOM 1956 C CA . LYS A 1 251 ? 13.038 -8.719 -17.821 1.00 97.75 251 LYS A CA 1
ATOM 1957 C C . LYS A 1 251 ? 13.295 -9.996 -18.629 1.00 97.75 251 LYS A C 1
ATOM 1959 O O 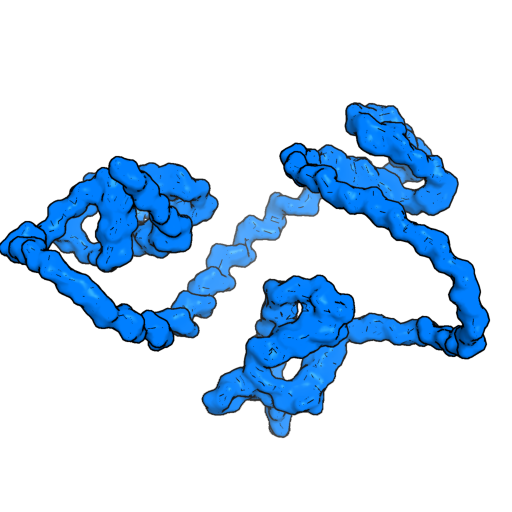. LYS A 1 251 ? 12.947 -10.045 -19.807 1.00 97.75 251 LYS A O 1
ATOM 1964 N N . ASN A 1 252 ? 13.947 -10.983 -18.021 1.00 96.25 252 ASN A N 1
ATOM 1965 C CA . ASN A 1 252 ? 14.204 -12.288 -18.642 1.00 96.25 252 ASN A CA 1
ATOM 1966 C C . ASN A 1 252 ? 13.009 -13.242 -18.463 1.00 96.25 252 ASN A C 1
ATOM 1968 O O . ASN A 1 252 ? 12.084 -12.938 -17.712 1.00 96.25 252 ASN A O 1
ATOM 1972 N N . ASP A 1 253 ? 13.073 -14.418 -19.098 1.00 96.69 253 ASP A N 1
ATOM 1973 C CA . ASP A 1 253 ? 12.038 -15.465 -19.013 1.00 96.69 253 ASP A CA 1
ATOM 1974 C C . ASP A 1 253 ? 11.788 -15.967 -17.572 1.00 96.69 253 ASP A C 1
ATOM 1976 O O . ASP A 1 253 ? 10.704 -16.453 -17.271 1.00 96.69 253 ASP A O 1
ATOM 1980 N N . ASP A 1 254 ? 12.767 -15.812 -16.673 1.00 96.19 254 ASP A N 1
ATOM 1981 C CA . ASP A 1 254 ? 12.676 -16.181 -15.249 1.00 96.19 254 ASP A CA 1
ATOM 1982 C C . ASP A 1 254 ? 12.128 -15.044 -14.350 1.00 96.19 254 ASP A C 1
ATOM 1984 O O . ASP A 1 254 ? 12.331 -15.040 -13.135 1.00 96.19 254 ASP A O 1
ATOM 1988 N N . ASP A 1 255 ? 11.508 -14.015 -14.937 1.00 95.69 255 ASP A N 1
ATOM 1989 C CA . ASP A 1 255 ? 11.055 -12.791 -14.258 1.00 95.69 25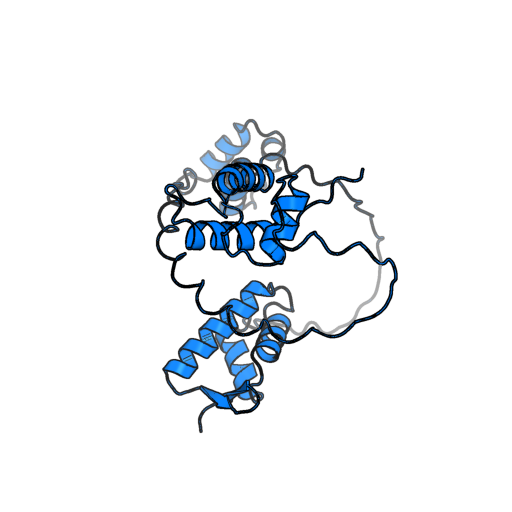5 ASP A CA 1
ATOM 1990 C C . ASP A 1 255 ? 12.158 -12.011 -13.511 1.00 95.69 255 ASP A C 1
ATOM 1992 O O . ASP A 1 255 ? 11.904 -11.205 -12.603 1.00 95.69 255 ASP A O 1
ATOM 1996 N N . GLU A 1 256 ? 13.414 -12.229 -13.897 1.00 97.25 256 GLU A N 1
ATOM 1997 C CA . GLU A 1 256 ? 14.565 -11.526 -13.345 1.00 97.25 256 GLU A CA 1
ATOM 1998 C C . GLU A 1 256 ? 14.860 -10.247 -14.127 1.00 97.25 256 GLU A C 1
ATOM 2000 O O . GLU A 1 256 ? 14.937 -10.248 -15.357 1.00 97.25 256 GLU A O 1
ATOM 2005 N N . TYR A 1 257 ? 15.073 -9.151 -13.398 1.00 97.62 257 TYR A N 1
ATOM 2006 C CA . TYR A 1 257 ? 15.500 -7.882 -13.973 1.00 97.62 257 TYR A CA 1
ATOM 2007 C C . TYR A 1 257 ? 17.022 -7.832 -14.033 1.00 97.62 257 TYR A C 1
ATOM 2009 O O . TYR A 1 257 ? 17.690 -7.844 -12.994 1.00 97.62 257 TYR A O 1
ATOM 2017 N N . VAL A 1 258 ? 17.562 -7.731 -15.245 1.00 97.56 258 VAL A N 1
ATOM 2018 C CA . VAL A 1 258 ? 19.001 -7.635 -15.524 1.00 97.56 258 VAL A CA 1
ATOM 2019 C C . VAL A 1 258 ? 19.310 -6.364 -16.313 1.00 97.56 258 VAL A C 1
ATOM 2021 O O . VAL A 1 258 ? 18.433 -5.790 -16.957 1.00 97.56 258 VAL A O 1
ATOM 2024 N N . LEU A 1 259 ? 20.553 -5.882 -16.243 1.00 97.19 259 LEU A N 1
ATOM 2025 C CA . LEU A 1 259 ? 20.993 -4.757 -17.073 1.00 97.19 259 LEU A CA 1
ATOM 2026 C C . LEU A 1 259 ? 21.054 -5.196 -18.541 1.00 97.19 259 LEU A C 1
ATOM 2028 O O . LEU A 1 259 ? 21.606 -6.253 -18.838 1.00 97.19 259 LEU A O 1
ATOM 2032 N N . ALA A 1 260 ? 20.516 -4.372 -19.439 1.00 95.38 260 ALA A N 1
ATOM 2033 C CA . ALA A 1 260 ? 20.658 -4.579 -20.875 1.00 95.38 260 ALA A CA 1
ATOM 2034 C C . ALA A 1 260 ? 22.138 -4.419 -21.277 1.00 95.38 260 ALA A C 1
ATOM 2036 O O . ALA A 1 260 ? 22.777 -3.439 -20.877 1.00 95.38 260 ALA A O 1
ATOM 2037 N N . GLU A 1 261 ? 22.682 -5.385 -22.026 1.00 86.12 261 GLU A N 1
ATOM 2038 C CA . GLU A 1 261 ? 24.051 -5.334 -22.578 1.00 86.12 261 GLU A CA 1
ATOM 2039 C C . GLU A 1 261 ? 24.200 -4.355 -23.755 1.00 86.12 261 GLU A C 1
ATOM 2041 O O . GLU A 1 261 ? 23.258 -4.230 -24.573 1.00 86.12 261 GLU A O 1
#

Foldseek 3Di:
DPLPDDDLVLLLVLQVVLCVQPVDVVGQDSPDDPVVSLVVLQVSLVPDDLPRDDDPSNVVRNVSSPDDRPNPPPPDDDDDDDDDDDDDDDDDDPPPPPPPPPPPPPDPPPPPPPLPLPPDDPVVLVVCLCVDPDPVSNPDDDDPPQDSVNSSCSVVVVPPDDDPPDDDDDDDDDDDDDDDDDDDPPPPPDPPQDDLVRQLVVCQVVFFFALVVSLVSSCCSHPNNPDDSVRSSVSSVVVQVVCVVVQQWDQDPRRTIHGDD

Radius of gyration: 28.78 Å; chains: 1; bounding box: 76×70×58 Å

Secondary structure (DSSP, 8-state):
-------HHHHHHHHHHHHHHHT-SSPP-TTS-HHHHHHHHHHHTTS--TTS---HHHHHHHHHHT-----TT--S----------------SSSSSSSSSSSSSSSSSS-----TTSS--HHHHHHHHHH-S-HHHHT----TT--HHHHHHHHHTTTS------------PPP-----------------PPPHHHHHHHHHHTT-EEHHHHHHHHHHHSGGGTS-HHHHHHHHHHHHHHHHHTTSEEE-TTSEEEE--

pLDDT: mean 76.89, std 23.22, range [33.25, 98.06]

Sequence (261 aa):
MAKKTVDFKEAKKVAKELNDLMDLDPAIKVTQGKDDLNKDLKKAAGFLEPSDELSKMARRVLTAIGVKLEDPDEDEPEEEEAEEAEEEEEEEEEEAEEEEEEEEEEAEEEEEESDEYADMDRSELKKAIKASKVKKVKEMKIFKSTSDDDLREALRGTAGKKDSKEKDAGMTRSKKGKGTDKKGKGTDKDKASKTRAEIFKALMDDGGGTKKALVKGMQKKYKGGESSESEAQFQVGLFVRLLETMGFVTKNDDDEYVLAE